Protein AF-A0A949MDA1-F1 (afdb_monomer)

Structure (mmCIF, N/CA/C/O backbone):
data_AF-A0A949MDA1-F1
#
_entry.id   AF-A0A949MDA1-F1
#
loop_
_atom_site.group_PDB
_atom_site.id
_atom_site.type_symbol
_atom_site.label_atom_id
_atom_site.label_alt_id
_atom_site.label_comp_id
_atom_site.label_asym_id
_atom_site.label_entity_id
_atom_site.label_seq_id
_atom_site.pdbx_PDB_ins_code
_atom_site.Cartn_x
_atom_site.Cartn_y
_atom_site.Cartn_z
_atom_site.occupancy
_atom_site.B_iso_or_equiv
_atom_site.auth_seq_id
_atom_site.auth_comp_id
_atom_site.auth_asym_id
_atom_site.auth_atom_id
_atom_site.pdbx_PDB_model_num
ATOM 1 N N . LEU A 1 1 ? -0.114 11.186 -19.238 1.00 69.12 1 LEU A N 1
ATOM 2 C CA . LEU A 1 1 ? 0.991 12.153 -19.471 1.00 69.12 1 LEU A CA 1
ATOM 3 C C . LEU A 1 1 ? 2.324 11.650 -18.913 1.00 69.12 1 LEU A C 1
ATOM 5 O O . LEU A 1 1 ? 3.261 11.523 -19.685 1.00 69.12 1 LEU A O 1
ATOM 9 N N . TYR A 1 2 ? 2.410 11.289 -17.626 1.00 78.00 2 TYR A N 1
ATOM 10 C CA . TYR A 1 2 ? 3.662 10.804 -17.011 1.00 78.00 2 TYR A CA 1
ATOM 11 C C . TYR A 1 2 ? 4.205 9.501 -17.638 1.00 78.00 2 TYR A C 1
ATOM 13 O O . TYR A 1 2 ? 5.389 9.403 -17.942 1.00 78.00 2 TYR A O 1
ATOM 21 N N . SER A 1 3 ? 3.317 8.542 -17.926 1.00 70.75 3 SER A N 1
ATOM 22 C CA . SER A 1 3 ? 3.602 7.305 -18.678 1.00 70.75 3 SER A CA 1
ATOM 23 C C . SER A 1 3 ? 4.297 7.565 -20.015 1.00 70.75 3 SER A C 1
ATOM 25 O O . SER A 1 3 ? 5.351 7.002 -20.310 1.00 70.75 3 SER A O 1
ATOM 27 N N . ILE A 1 4 ? 3.702 8.459 -20.806 1.00 80.00 4 ILE A N 1
ATOM 28 C CA . ILE A 1 4 ? 4.181 8.845 -22.134 1.00 80.00 4 ILE A CA 1
ATOM 29 C C . ILE A 1 4 ? 5.542 9.530 -22.020 1.00 80.00 4 ILE A C 1
ATOM 31 O O . ILE A 1 4 ? 6.425 9.227 -22.811 1.00 80.00 4 ILE A O 1
ATOM 35 N N . ALA A 1 5 ? 5.746 10.392 -21.020 1.00 83.50 5 ALA A N 1
ATOM 36 C CA . ALA A 1 5 ? 7.008 11.103 -20.836 1.00 83.50 5 ALA A CA 1
ATOM 37 C C . ALA A 1 5 ? 8.193 10.147 -20.615 1.00 83.50 5 ALA A C 1
ATOM 39 O O . ALA A 1 5 ? 9.192 10.259 -21.319 1.00 83.50 5 ALA A O 1
ATOM 40 N N . ILE A 1 6 ? 8.081 9.168 -19.708 1.00 84.12 6 ILE A N 1
ATOM 41 C CA . ILE A 1 6 ? 9.179 8.221 -19.430 1.00 84.12 6 ILE A CA 1
ATOM 42 C C . ILE A 1 6 ? 9.480 7.350 -20.654 1.00 84.12 6 ILE A C 1
ATOM 44 O O . ILE A 1 6 ? 10.640 7.199 -21.040 1.00 84.12 6 ILE A O 1
ATOM 48 N N . ALA A 1 7 ? 8.445 6.802 -21.297 1.00 82.25 7 ALA A N 1
ATOM 49 C CA . ALA A 1 7 ? 8.620 5.973 -22.488 1.00 82.25 7 ALA A CA 1
ATOM 50 C C . ALA A 1 7 ? 9.183 6.775 -23.678 1.00 82.25 7 ALA A C 1
ATOM 52 O O . ALA A 1 7 ? 10.048 6.280 -24.407 1.00 82.25 7 ALA A O 1
ATOM 53 N N . ALA A 1 8 ? 8.745 8.026 -23.853 1.00 85.88 8 ALA A N 1
ATOM 54 C CA . ALA A 1 8 ? 9.257 8.931 -24.878 1.00 85.88 8 ALA A CA 1
ATOM 55 C C . ALA A 1 8 ? 10.721 9.298 -24.619 1.00 85.88 8 ALA A C 1
ATOM 57 O O . ALA A 1 8 ? 11.523 9.240 -25.548 1.00 85.88 8 ALA A O 1
ATOM 58 N N . VAL A 1 9 ? 11.097 9.594 -23.369 1.00 88.31 9 VAL A N 1
ATOM 59 C CA . VAL A 1 9 ? 12.493 9.835 -22.976 1.00 88.31 9 VAL A CA 1
ATOM 60 C C . VAL A 1 9 ? 13.339 8.593 -23.253 1.00 88.31 9 VAL A C 1
ATOM 62 O O . VAL A 1 9 ? 14.351 8.696 -23.939 1.00 88.31 9 VAL A O 1
ATOM 65 N N . ALA A 1 10 ? 12.910 7.402 -22.828 1.00 85.12 10 ALA A N 1
ATOM 66 C CA . ALA A 1 10 ? 13.643 6.162 -23.096 1.00 85.12 10 ALA A CA 1
ATOM 67 C C . ALA A 1 10 ? 13.846 5.921 -24.604 1.00 85.12 10 ALA A C 1
ATOM 69 O O . ALA A 1 10 ? 14.950 5.593 -25.046 1.00 85.12 10 ALA A O 1
ATOM 70 N N . THR A 1 11 ? 12.802 6.146 -25.406 1.00 86.00 11 THR A N 1
ATOM 71 C CA . THR A 1 11 ? 12.846 5.995 -26.868 1.00 86.00 11 THR A CA 1
ATOM 72 C C . THR A 1 11 ? 13.767 7.029 -27.516 1.00 86.00 11 THR A C 1
ATOM 74 O O . THR A 1 11 ? 14.620 6.669 -28.329 1.00 86.00 11 THR A O 1
ATOM 77 N N . LEU A 1 12 ? 13.647 8.304 -27.133 1.00 91.75 12 LEU A N 1
ATOM 78 C CA . LEU A 1 12 ? 14.494 9.391 -27.619 1.00 91.75 12 LEU A CA 1
ATOM 79 C C . LEU A 1 12 ? 15.966 9.098 -27.329 1.00 91.75 12 LEU A C 1
ATOM 81 O O . LEU A 1 12 ? 16.798 9.172 -28.230 1.00 91.75 12 LEU A O 1
ATOM 85 N N . TYR A 1 13 ? 16.287 8.699 -26.100 1.00 89.56 13 TYR A N 1
ATOM 86 C CA . TYR A 1 13 ? 17.654 8.368 -25.717 1.00 89.56 13 TYR A CA 1
ATOM 87 C C . TYR A 1 13 ? 18.172 7.140 -26.461 1.00 89.56 13 TYR A C 1
ATOM 89 O O . TYR A 1 13 ? 19.293 7.176 -26.964 1.00 89.56 13 TYR A O 1
ATOM 97 N N . ALA A 1 14 ? 17.361 6.096 -26.642 1.00 85.56 14 ALA A N 1
ATOM 98 C CA . ALA A 1 14 ? 17.743 4.969 -27.488 1.00 85.56 14 ALA A CA 1
ATOM 99 C C . ALA A 1 14 ? 18.101 5.432 -28.913 1.00 85.56 14 ALA A C 1
ATOM 101 O O . ALA A 1 14 ? 19.144 5.046 -29.439 1.00 85.56 14 ALA A O 1
ATOM 102 N N . ILE A 1 15 ? 17.306 6.324 -29.517 1.00 88.56 15 ILE A N 1
ATOM 103 C CA . ILE A 1 15 ? 17.590 6.897 -30.842 1.00 88.56 15 ILE A CA 1
ATOM 104 C C . ILE A 1 15 ? 18.885 7.722 -30.835 1.00 88.56 15 ILE A C 1
ATOM 106 O O . ILE A 1 15 ? 19.703 7.566 -31.743 1.00 88.56 15 ILE A O 1
ATOM 110 N N . LEU A 1 16 ? 19.104 8.571 -29.828 1.00 90.00 16 LEU A N 1
ATOM 111 C CA . LEU A 1 16 ? 20.317 9.388 -29.707 1.00 90.00 16 LEU A CA 1
ATOM 112 C C . LEU A 1 16 ? 21.572 8.517 -29.575 1.00 90.00 16 LEU A C 1
ATOM 114 O O . LEU A 1 16 ? 22.552 8.751 -30.283 1.00 90.00 16 LEU A O 1
ATOM 118 N N . PHE A 1 17 ? 21.527 7.457 -28.763 1.00 88.06 17 PHE A N 1
ATOM 119 C CA . PHE A 1 17 ? 22.619 6.488 -28.651 1.00 88.06 17 PHE A CA 1
ATOM 120 C C . PHE A 1 17 ? 22.836 5.701 -29.952 1.00 88.06 17 PHE A C 1
ATOM 122 O O . PHE A 1 17 ? 23.983 5.483 -30.343 1.00 88.06 17 PHE A O 1
ATOM 129 N N . ILE A 1 18 ? 21.770 5.341 -30.682 1.00 85.38 18 ILE A N 1
ATOM 130 C CA . ILE A 1 18 ? 21.881 4.718 -32.013 1.00 85.38 18 ILE A CA 1
ATOM 131 C C . ILE A 1 18 ? 22.560 5.670 -33.009 1.00 85.38 18 ILE A C 1
ATOM 133 O O . ILE A 1 18 ? 23.429 5.241 -33.771 1.00 85.38 18 ILE A O 1
ATOM 137 N N . ARG A 1 19 ? 22.177 6.953 -33.021 1.00 86.81 19 ARG A N 1
ATOM 138 C CA . ARG A 1 19 ? 22.769 7.971 -33.905 1.00 86.81 19 ARG A CA 1
ATOM 139 C C . ARG A 1 19 ? 24.233 8.222 -33.559 1.00 86.81 19 ARG A C 1
ATOM 141 O O . ARG A 1 19 ? 25.063 8.271 -34.462 1.00 86.81 19 ARG A O 1
ATOM 148 N N . ARG A 1 20 ? 24.559 8.295 -32.266 1.00 86.38 20 ARG A N 1
ATOM 149 C CA . ARG A 1 20 ? 25.932 8.416 -31.760 1.00 86.38 20 ARG A CA 1
ATOM 150 C C . ARG A 1 20 ? 26.802 7.234 -32.191 1.00 86.38 20 ARG A C 1
ATOM 152 O O . ARG A 1 20 ? 27.909 7.443 -32.677 1.00 86.38 20 ARG A O 1
ATOM 159 N N . ALA A 1 21 ? 26.282 6.009 -32.092 1.00 83.69 21 ALA A N 1
ATOM 160 C CA . ALA A 1 21 ? 26.975 4.798 -32.537 1.00 83.69 21 ALA A CA 1
ATOM 161 C C . ALA A 1 21 ? 27.260 4.806 -34.049 1.00 83.69 21 ALA A C 1
ATOM 163 O O . ALA A 1 21 ? 28.331 4.393 -34.487 1.00 83.69 21 ALA A O 1
ATOM 164 N N . ALA A 1 22 ? 26.302 5.290 -34.846 1.00 84.69 22 ALA A N 1
ATOM 165 C CA . ALA A 1 22 ? 26.407 5.349 -36.303 1.00 84.69 22 ALA A CA 1
ATOM 166 C C . ALA A 1 22 ? 27.245 6.536 -36.821 1.00 84.69 22 ALA A C 1
ATOM 168 O O . ALA A 1 22 ? 27.593 6.572 -38.001 1.00 84.69 22 ALA A O 1
ATOM 169 N N . ALA A 1 23 ? 27.573 7.510 -35.969 1.00 86.12 23 ALA A N 1
ATOM 170 C CA . ALA A 1 23 ? 28.313 8.695 -36.372 1.00 86.12 23 ALA A CA 1
ATOM 171 C C . ALA A 1 23 ? 29.752 8.351 -36.786 1.00 86.12 23 ALA A C 1
ATOM 173 O O . ALA A 1 23 ? 30.457 7.623 -36.081 1.00 86.12 23 ALA A O 1
ATOM 174 N N . LYS A 1 24 ? 30.200 8.921 -37.913 1.00 83.31 24 LYS A N 1
ATOM 175 C CA . LYS A 1 24 ? 31.594 8.836 -38.388 1.00 83.31 24 LYS A CA 1
ATOM 176 C C . LYS A 1 24 ? 32.523 9.845 -37.698 1.00 83.31 24 LYS A C 1
ATOM 178 O O . LYS A 1 24 ? 33.728 9.639 -37.674 1.00 83.31 24 LYS A O 1
ATOM 183 N N . SER A 1 25 ? 31.970 10.918 -37.128 1.00 86.88 25 SER A N 1
ATOM 184 C CA . SER A 1 25 ? 32.745 11.965 -36.451 1.00 86.88 25 SER A CA 1
ATOM 185 C C . SER A 1 25 ? 33.313 11.477 -35.114 1.00 86.88 25 SER A C 1
ATOM 187 O O . SER A 1 25 ? 32.565 11.013 -34.251 1.00 86.88 25 SER A O 1
ATOM 189 N N . ALA A 1 26 ? 34.626 11.640 -34.920 1.00 83.50 26 ALA A N 1
ATOM 190 C CA . ALA A 1 26 ? 35.311 11.331 -33.663 1.00 83.50 26 ALA A CA 1
ATOM 191 C C . ALA A 1 26 ? 34.782 12.176 -32.490 1.00 83.50 26 ALA A C 1
ATOM 193 O O . ALA A 1 26 ? 34.669 11.680 -31.370 1.00 83.50 26 ALA A O 1
ATOM 194 N N . TRP A 1 27 ? 34.361 13.418 -32.760 1.00 84.06 27 TRP A N 1
ATOM 195 C CA . TRP A 1 27 ? 33.781 14.304 -31.749 1.00 84.06 27 TRP A CA 1
ATOM 196 C C . TRP A 1 27 ? 32.475 13.746 -31.171 1.00 84.06 27 TRP A C 1
ATOM 198 O O . TRP A 1 27 ? 32.302 13.729 -29.953 1.00 84.06 27 TRP A O 1
ATOM 208 N N . LEU A 1 28 ? 31.602 13.181 -32.015 1.00 83.88 28 LEU A N 1
ATOM 209 C CA . LEU A 1 28 ? 30.352 12.541 -31.578 1.00 83.88 28 LEU A CA 1
ATOM 210 C C . LEU A 1 28 ? 30.588 11.287 -30.720 1.00 83.88 28 LEU A C 1
ATOM 212 O O . LEU A 1 28 ? 29.707 10.882 -29.969 1.00 83.88 28 LEU A O 1
ATOM 216 N N . ARG A 1 29 ? 31.773 10.673 -30.787 1.00 81.88 29 ARG A N 1
ATOM 217 C CA . ARG A 1 29 ? 32.149 9.518 -29.953 1.00 81.88 29 ARG A CA 1
ATOM 218 C C . ARG A 1 29 ? 32.926 9.909 -28.695 1.00 81.88 29 ARG A C 1
ATOM 220 O O . ARG A 1 29 ? 33.215 9.045 -27.874 1.00 81.88 29 ARG A O 1
ATOM 227 N N . SER A 1 30 ? 33.226 11.194 -28.513 1.00 87.88 30 SER A N 1
ATOM 228 C CA . SER A 1 30 ? 33.971 11.694 -27.355 1.00 87.88 30 SER A CA 1
ATOM 229 C C . SER A 1 30 ? 33.224 11.459 -26.029 1.00 87.88 30 SER A C 1
ATOM 231 O O . SER A 1 30 ? 31.987 11.404 -26.021 1.00 87.88 30 SER A O 1
ATOM 233 N N . PRO A 1 31 ? 33.932 11.373 -24.889 1.00 88.62 31 PRO A N 1
ATOM 234 C CA . PRO A 1 31 ? 33.307 11.313 -23.564 1.00 88.62 31 PRO A CA 1
ATOM 235 C C . PRO A 1 31 ? 32.490 12.572 -23.231 1.00 88.62 31 PRO A C 1
ATOM 237 O O . PRO A 1 31 ? 31.496 12.478 -22.517 1.00 88.62 31 PRO A O 1
ATOM 240 N N . VAL A 1 32 ? 32.837 13.730 -23.804 1.00 90.88 32 VAL A N 1
ATOM 241 C CA . VAL A 1 32 ? 32.095 14.989 -23.616 1.00 90.88 32 VAL A CA 1
ATOM 242 C C . VAL A 1 32 ? 30.662 14.862 -24.132 1.00 90.88 32 VAL A C 1
ATOM 244 O O . VAL A 1 32 ? 29.718 15.225 -23.439 1.00 90.88 32 VAL A O 1
ATOM 247 N N . THR A 1 33 ? 30.476 14.274 -25.316 1.00 89.31 33 THR A N 1
ATOM 248 C CA . THR A 1 33 ? 29.126 14.041 -25.861 1.00 89.31 33 THR A CA 1
ATOM 249 C C . THR A 1 33 ? 28.331 13.009 -25.062 1.00 89.31 33 THR A C 1
ATOM 251 O O . THR A 1 33 ? 27.119 13.149 -24.935 1.00 89.31 33 THR A O 1
ATOM 254 N N . LEU A 1 34 ? 28.990 12.000 -24.474 1.00 90.44 34 LEU A N 1
ATOM 255 C CA . LEU A 1 34 ? 28.333 11.068 -23.551 1.00 90.44 34 LEU A CA 1
ATOM 256 C C . LEU A 1 34 ? 27.835 11.793 -22.303 1.00 90.44 34 LEU A C 1
ATOM 258 O O . LEU A 1 34 ? 26.688 11.609 -21.907 1.00 90.44 34 LEU A O 1
ATOM 262 N N . LEU A 1 35 ? 28.687 12.626 -21.706 1.00 93.00 35 LEU A N 1
ATOM 263 C CA . LEU A 1 35 ? 28.336 13.408 -20.528 1.00 93.00 35 LEU A CA 1
ATOM 264 C C . LEU A 1 35 ? 27.183 14.371 -20.832 1.00 93.00 35 LEU A C 1
ATOM 266 O O . LEU A 1 35 ? 26.232 14.433 -20.061 1.00 93.00 35 LEU A O 1
ATOM 270 N N . ALA A 1 36 ? 27.220 15.044 -21.985 1.00 93.00 36 ALA A N 1
ATOM 271 C CA . ALA A 1 36 ? 26.151 15.932 -22.439 1.00 93.00 36 ALA A CA 1
ATOM 272 C C . ALA A 1 36 ? 24.808 15.207 -22.649 1.00 93.00 36 ALA A C 1
ATOM 274 O O . ALA A 1 36 ? 23.758 15.818 -22.476 1.00 93.00 36 ALA A O 1
ATOM 275 N N . LEU A 1 37 ? 24.826 13.911 -22.988 1.00 92.50 37 LEU A N 1
ATOM 276 C CA . LEU A 1 37 ? 23.619 13.083 -23.031 1.00 92.50 37 LEU A CA 1
ATOM 277 C C . LEU A 1 37 ? 23.180 12.663 -21.621 1.00 92.50 37 LEU A C 1
ATOM 279 O O . LEU A 1 37 ? 22.017 12.809 -21.272 1.00 92.50 37 LEU A O 1
ATOM 283 N N . ILE A 1 38 ? 24.086 12.148 -20.791 1.00 93.94 38 ILE A N 1
ATOM 284 C CA . ILE A 1 38 ? 23.724 11.579 -19.484 1.00 93.94 38 ILE A CA 1
ATOM 285 C C . ILE A 1 38 ? 23.297 12.659 -18.477 1.00 93.94 38 ILE A C 1
ATOM 287 O O . ILE A 1 38 ? 22.340 12.447 -17.737 1.00 93.94 38 ILE A O 1
ATOM 291 N N . ALA A 1 39 ? 23.965 13.813 -18.443 1.00 94.25 39 ALA A N 1
ATOM 292 C CA . ALA A 1 39 ? 23.714 14.865 -17.457 1.00 94.25 39 ALA A CA 1
ATOM 293 C C . ALA A 1 39 ? 22.243 15.335 -17.386 1.00 94.25 39 ALA A C 1
ATOM 295 O O . ALA A 1 39 ? 21.680 15.303 -16.289 1.00 94.25 39 ALA A O 1
ATOM 296 N N . PRO A 1 40 ? 21.569 15.711 -18.493 1.00 93.75 40 PRO A N 1
ATOM 297 C CA . PRO A 1 40 ? 20.159 16.103 -18.439 1.00 93.75 40 PRO A CA 1
ATOM 298 C C . PRO A 1 40 ? 19.237 14.949 -18.030 1.00 93.75 40 PRO A C 1
ATOM 300 O O . PRO A 1 40 ? 18.248 15.177 -17.334 1.00 93.75 40 PRO A O 1
ATOM 303 N N . LEU A 1 41 ? 19.565 13.709 -18.410 1.00 92.88 41 LEU A N 1
ATOM 304 C CA . LEU A 1 41 ? 18.805 12.528 -18.000 1.00 92.88 41 LEU A CA 1
ATOM 305 C C . LEU A 1 41 ? 18.883 12.308 -16.486 1.00 92.88 41 LEU A C 1
ATOM 307 O O . LEU A 1 41 ? 17.868 12.014 -15.857 1.00 92.88 41 LEU A O 1
ATOM 311 N N . LEU A 1 42 ? 20.069 12.483 -15.897 1.00 94.19 42 LEU A N 1
ATOM 312 C CA . LEU A 1 42 ? 20.259 12.388 -14.452 1.00 94.19 42 LEU A CA 1
ATOM 313 C C . LEU A 1 42 ? 19.593 13.545 -13.717 1.00 94.19 42 LEU A C 1
ATOM 315 O O . LEU A 1 42 ? 18.906 13.299 -12.733 1.00 94.19 42 LEU A O 1
ATOM 319 N N . ALA A 1 43 ? 19.726 14.778 -14.208 1.00 93.25 43 ALA A N 1
ATOM 320 C CA . ALA A 1 43 ? 19.039 15.930 -13.627 1.00 93.25 43 ALA A CA 1
ATOM 321 C C . ALA A 1 43 ? 17.517 15.710 -13.596 1.00 93.25 43 ALA A C 1
ATOM 323 O O . ALA A 1 43 ? 16.876 15.912 -12.566 1.00 93.25 43 ALA A O 1
ATOM 324 N N . TRP A 1 44 ? 16.945 15.206 -14.695 1.00 93.06 44 TRP A N 1
ATOM 325 C CA . TRP A 1 44 ? 15.539 14.815 -14.735 1.00 93.06 44 TRP A CA 1
ATOM 326 C C . TRP A 1 44 ? 15.228 13.681 -13.748 1.00 93.06 44 TRP A C 1
ATOM 328 O O . TRP A 1 44 ? 14.262 13.786 -12.996 1.00 93.06 44 TRP A O 1
ATOM 338 N N . ALA A 1 45 ? 16.056 12.632 -13.699 1.00 92.38 45 ALA A N 1
ATOM 339 C CA . ALA A 1 45 ? 15.874 11.511 -12.780 1.00 92.38 45 ALA A CA 1
ATOM 340 C C . ALA A 1 45 ? 15.889 11.957 -11.308 1.00 92.38 45 ALA A C 1
ATOM 342 O O . ALA A 1 45 ? 15.071 11.486 -10.529 1.00 92.38 45 ALA A O 1
ATOM 343 N N . PHE A 1 46 ? 16.745 12.897 -10.908 1.00 90.44 46 PHE A N 1
ATOM 344 C CA . PHE A 1 46 ? 16.758 13.409 -9.533 1.00 90.44 46 PHE A CA 1
ATOM 345 C C . PHE A 1 46 ? 15.496 14.204 -9.169 1.00 90.44 46 PHE A C 1
ATOM 347 O O . PHE A 1 46 ? 15.041 14.149 -8.025 1.00 90.44 46 PHE A O 1
ATOM 354 N N . CYS A 1 47 ? 14.906 14.905 -10.138 1.00 89.88 47 CYS A N 1
ATOM 355 C CA . CYS A 1 47 ? 13.712 15.728 -9.935 1.00 89.88 47 CYS A CA 1
ATOM 356 C C . CYS A 1 47 ? 12.390 14.969 -10.156 1.00 89.88 47 CYS A C 1
ATOM 358 O O . CYS A 1 47 ? 11.323 15.478 -9.811 1.0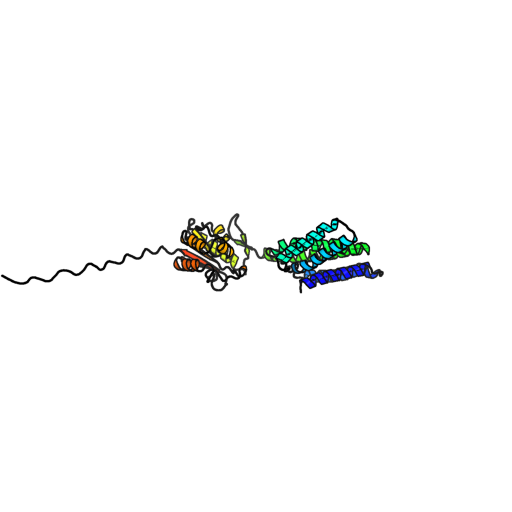0 89.88 47 CYS A O 1
ATOM 360 N N . ALA A 1 48 ? 12.431 13.773 -10.742 1.00 90.94 48 ALA A N 1
ATOM 361 C CA . ALA A 1 48 ? 11.247 12.994 -11.077 1.00 90.94 48 ALA A CA 1
ATOM 362 C C . ALA A 1 48 ? 10.536 12.421 -9.834 1.00 90.94 48 ALA A C 1
ATOM 364 O O . ALA A 1 48 ? 11.158 11.931 -8.888 1.00 90.94 48 ALA A O 1
ATOM 365 N N . ASP A 1 49 ? 9.200 12.423 -9.864 1.00 90.81 49 ASP A N 1
ATOM 366 C CA . ASP A 1 49 ? 8.361 11.698 -8.908 1.00 90.81 49 ASP A CA 1
ATOM 367 C C . ASP A 1 49 ? 8.340 10.189 -9.218 1.00 90.81 49 ASP A C 1
ATOM 369 O O . ASP A 1 49 ? 7.440 9.656 -9.876 1.00 90.81 49 ASP A O 1
ATOM 373 N N . TRP A 1 50 ? 9.347 9.480 -8.708 1.00 91.00 50 TRP A N 1
ATOM 374 C CA . TRP A 1 50 ? 9.484 8.034 -8.888 1.00 91.00 50 TRP A CA 1
ATOM 375 C C . TRP A 1 50 ? 8.370 7.207 -8.247 1.00 91.00 50 TRP A C 1
ATOM 377 O O . TRP A 1 50 ? 8.245 6.032 -8.583 1.00 91.00 50 TRP A O 1
ATOM 387 N N . THR A 1 51 ? 7.507 7.784 -7.405 1.00 88.69 51 THR A N 1
ATOM 388 C CA . THR A 1 51 ? 6.321 7.062 -6.907 1.00 88.69 51 THR A CA 1
ATOM 389 C C . THR A 1 51 ? 5.332 6.747 -8.037 1.00 88.69 51 THR A C 1
ATOM 391 O O . THR A 1 51 ? 4.544 5.809 -7.949 1.00 88.69 51 THR A O 1
ATOM 394 N N . ARG A 1 52 ? 5.420 7.479 -9.155 1.00 90.38 52 ARG A N 1
ATOM 395 C CA . ARG A 1 52 ? 4.585 7.320 -10.353 1.00 90.38 52 ARG A CA 1
ATOM 396 C C . ARG A 1 52 ? 5.267 6.540 -11.477 1.00 90.38 52 ARG A C 1
ATOM 398 O O . ARG A 1 52 ? 4.733 6.468 -12.585 1.00 90.38 52 ARG A O 1
ATOM 405 N N . CYS A 1 53 ? 6.434 5.945 -11.222 1.00 89.19 53 CYS A N 1
ATOM 406 C CA . CYS A 1 53 ? 7.211 5.237 -12.244 1.00 89.19 53 CYS A CA 1
ATOM 407 C C . CYS A 1 53 ? 6.460 4.037 -12.845 1.00 89.19 53 CYS A C 1
ATOM 409 O O . CYS A 1 53 ? 6.657 3.718 -14.019 1.00 89.19 53 CYS A O 1
ATOM 411 N N . GLY A 1 54 ? 5.534 3.443 -12.079 1.00 90.62 54 GLY A N 1
ATOM 412 C CA . GLY A 1 54 ? 4.669 2.355 -12.527 1.00 90.62 54 GLY A CA 1
ATOM 413 C C . GLY A 1 54 ? 3.960 2.670 -13.843 1.00 90.62 54 GLY A C 1
ATOM 414 O O . GLY A 1 54 ? 3.875 1.805 -14.707 1.00 90.62 54 GLY A O 1
ATOM 415 N N . PHE A 1 55 ? 3.549 3.921 -14.072 1.00 91.06 55 PHE A N 1
ATOM 416 C CA . PHE A 1 55 ? 2.814 4.312 -15.278 1.00 91.06 55 PHE A CA 1
ATOM 417 C C . PHE A 1 55 ? 3.566 4.073 -16.591 1.00 91.06 55 PHE A C 1
ATOM 419 O O . PHE A 1 55 ? 2.931 3.963 -17.637 1.00 91.06 55 PHE A O 1
ATOM 426 N N . ALA A 1 56 ? 4.897 3.994 -16.575 1.00 93.12 56 ALA A N 1
ATOM 427 C CA . ALA A 1 56 ? 5.673 3.690 -17.775 1.00 93.12 56 ALA A CA 1
ATOM 428 C C . ALA A 1 56 ? 5.627 2.201 -18.158 1.00 93.12 56 ALA A C 1
ATOM 430 O O . ALA A 1 56 ? 5.872 1.859 -19.314 1.00 93.12 56 ALA A O 1
ATOM 431 N N . LEU A 1 57 ? 5.309 1.321 -17.203 1.00 94.81 57 LEU A N 1
ATOM 432 C CA . LEU A 1 57 ? 5.419 -0.127 -17.356 1.00 94.81 57 LEU A CA 1
ATOM 433 C C . LEU A 1 57 ? 4.586 -0.711 -18.501 1.00 94.81 57 LEU A C 1
ATOM 435 O O . LEU A 1 57 ? 5.156 -1.518 -19.226 1.00 94.81 57 LEU A O 1
ATOM 439 N N . PRO A 1 58 ? 3.326 -0.298 -18.762 1.00 95.94 58 PRO A N 1
ATOM 440 C CA . PRO A 1 58 ? 2.581 -0.827 -19.901 1.00 95.94 58 PRO A CA 1
ATOM 441 C C . PRO A 1 58 ? 3.309 -0.569 -21.226 1.00 95.94 58 PRO A C 1
ATOM 443 O O . PRO A 1 58 ? 3.416 -1.458 -22.060 1.00 95.94 58 PRO A O 1
ATOM 446 N N . LEU A 1 59 ? 3.870 0.631 -21.410 1.00 95.62 59 LEU A N 1
ATOM 447 C CA . LEU A 1 59 ? 4.571 0.996 -22.645 1.00 95.62 59 LEU A CA 1
ATOM 448 C C . LEU A 1 59 ? 5.922 0.287 -22.772 1.00 95.62 59 LEU A C 1
ATOM 450 O O . LEU A 1 59 ? 6.275 -0.173 -23.858 1.00 95.62 59 LEU A O 1
ATOM 454 N N . LEU A 1 60 ? 6.673 0.185 -21.672 1.00 95.56 60 LEU A N 1
ATOM 455 C CA . LEU A 1 60 ? 7.943 -0.540 -21.655 1.00 95.56 60 LEU A CA 1
ATOM 456 C C . LEU A 1 60 ? 7.731 -2.036 -21.910 1.00 95.56 60 LEU A C 1
ATOM 458 O O . LEU A 1 60 ? 8.475 -2.628 -22.686 1.00 95.56 60 LEU A O 1
ATOM 462 N N . ASP A 1 61 ? 6.699 -2.634 -21.323 1.00 97.19 61 ASP A N 1
ATOM 463 C CA . ASP A 1 61 ? 6.401 -4.054 -21.484 1.00 97.19 61 ASP A CA 1
ATOM 464 C C . ASP A 1 61 ? 5.824 -4.372 -22.874 1.00 97.19 61 ASP A C 1
ATOM 466 O O . ASP A 1 61 ? 6.231 -5.346 -23.503 1.00 97.19 61 ASP A O 1
ATOM 470 N N . ILE A 1 62 ? 4.993 -3.488 -23.449 1.00 97.06 62 ILE A N 1
ATOM 471 C CA . ILE A 1 62 ? 4.622 -3.560 -24.876 1.00 97.06 62 ILE A CA 1
ATOM 472 C C . ILE A 1 62 ? 5.879 -3.513 -25.752 1.00 97.06 62 ILE A C 1
ATOM 474 O O . ILE A 1 62 ? 6.016 -4.307 -26.683 1.00 97.06 62 ILE A O 1
ATOM 478 N N . GLY A 1 63 ? 6.824 -2.617 -25.452 1.00 95.62 63 GLY A N 1
ATOM 479 C CA . GLY A 1 63 ? 8.100 -2.544 -26.160 1.00 95.62 63 GLY A CA 1
ATOM 480 C C . GLY A 1 63 ? 8.897 -3.849 -26.060 1.00 95.62 63 GLY A C 1
ATOM 481 O O . GLY A 1 63 ? 9.365 -4.364 -27.077 1.00 95.62 63 GLY A O 1
ATOM 482 N N . ALA A 1 64 ? 9.015 -4.416 -24.858 1.00 96.94 64 ALA A N 1
ATOM 483 C CA . ALA A 1 64 ? 9.675 -5.697 -24.612 1.00 96.94 64 ALA A CA 1
ATOM 484 C C . ALA A 1 64 ? 9.010 -6.839 -25.398 1.00 96.94 64 ALA A C 1
ATOM 486 O O . ALA A 1 64 ? 9.698 -7.591 -26.098 1.00 96.94 64 ALA A O 1
ATOM 487 N N . CYS A 1 65 ? 7.679 -6.905 -25.355 1.00 97.31 65 CYS A N 1
ATOM 488 C CA . CYS A 1 65 ? 6.848 -7.869 -26.065 1.00 97.31 65 CYS A CA 1
ATOM 489 C C . CYS A 1 65 ? 7.074 -7.798 -27.583 1.00 97.31 65 CYS A C 1
ATOM 491 O O . CYS A 1 65 ? 7.482 -8.782 -28.206 1.00 97.31 65 CYS A O 1
ATOM 493 N N . VAL A 1 66 ? 6.900 -6.611 -28.177 1.00 96.38 66 VAL A N 1
ATOM 494 C CA . VAL A 1 66 ? 7.026 -6.394 -29.626 1.00 96.38 66 VAL A CA 1
ATOM 495 C C . VAL A 1 66 ? 8.442 -6.693 -30.108 1.00 96.38 66 VAL A C 1
ATOM 497 O O . VAL A 1 66 ? 8.623 -7.373 -31.122 1.00 96.38 66 VAL A O 1
ATOM 500 N N . LEU A 1 67 ? 9.468 -6.211 -29.399 1.00 94.69 67 LEU A N 1
ATOM 501 C CA . LEU A 1 67 ? 10.850 -6.445 -29.810 1.00 94.69 67 LEU A CA 1
ATOM 502 C C . LEU A 1 67 ? 11.253 -7.916 -29.674 1.00 94.69 67 LEU A C 1
ATOM 504 O O . LEU A 1 67 ? 11.969 -8.402 -30.553 1.00 94.69 67 LEU A O 1
ATOM 508 N N . SER A 1 68 ? 10.796 -8.617 -28.632 1.00 95.44 68 SER A N 1
ATOM 509 C CA . SER A 1 68 ? 11.057 -10.052 -28.461 1.00 95.44 68 SER A CA 1
ATOM 510 C C . SER A 1 68 ? 10.370 -10.869 -29.552 1.00 95.44 68 SER A C 1
ATOM 512 O O . SER A 1 68 ? 11.026 -11.680 -30.201 1.00 95.44 68 SER A O 1
ATOM 514 N N . ALA A 1 69 ? 9.094 -10.590 -29.839 1.00 94.88 69 ALA A N 1
ATOM 515 C CA . ALA A 1 69 ? 8.341 -11.255 -30.902 1.00 94.88 69 ALA A CA 1
ATOM 516 C C . ALA A 1 69 ? 8.969 -11.031 -32.287 1.00 94.88 69 ALA A C 1
ATOM 518 O O . ALA A 1 69 ? 9.138 -11.970 -33.068 1.00 94.88 69 ALA A O 1
ATOM 519 N N . TRP A 1 70 ? 9.367 -9.791 -32.592 1.00 94.19 70 TRP A N 1
ATOM 520 C CA . TRP A 1 70 ? 10.021 -9.460 -33.858 1.00 94.19 70 TRP A CA 1
ATOM 521 C C . TRP A 1 70 ? 11.375 -10.160 -34.009 1.00 94.19 70 TRP A C 1
ATOM 523 O O . TRP A 1 70 ? 11.668 -10.709 -35.073 1.00 94.19 70 TRP A O 1
ATOM 533 N N . GLN A 1 71 ? 12.203 -10.161 -32.958 1.00 92.19 71 GLN A N 1
ATOM 534 C CA . GLN A 1 71 ? 13.496 -10.846 -32.994 1.00 92.19 71 GLN A CA 1
ATOM 535 C C . GLN A 1 71 ? 13.311 -12.357 -33.127 1.00 92.19 71 GLN A C 1
ATOM 537 O O . GLN A 1 71 ? 13.952 -12.953 -33.986 1.00 92.19 71 GLN A O 1
ATOM 542 N N . TRP A 1 72 ? 12.382 -12.950 -32.376 1.00 92.38 72 TRP A N 1
ATOM 543 C CA . TRP A 1 72 ? 12.054 -14.369 -32.479 1.00 92.38 72 TRP A CA 1
ATOM 544 C C . TRP A 1 72 ? 11.609 -14.751 -33.893 1.00 92.38 72 TRP A C 1
ATOM 546 O O . TRP A 1 72 ? 12.109 -15.723 -34.454 1.00 92.38 72 TRP A O 1
ATOM 556 N N . LYS A 1 73 ? 10.750 -13.947 -34.533 1.00 92.12 73 LYS A N 1
ATOM 557 C CA . LYS A 1 73 ? 10.336 -14.180 -35.925 1.00 92.12 73 LYS A CA 1
ATOM 558 C C . LYS A 1 73 ? 11.518 -14.139 -36.900 1.00 92.12 73 LYS A C 1
ATOM 560 O O . LYS A 1 73 ? 11.527 -14.899 -37.867 1.00 92.12 73 LYS A O 1
ATOM 565 N N . LYS A 1 74 ? 12.502 -13.265 -36.655 1.00 91.19 74 LYS A N 1
ATOM 566 C CA . LYS A 1 74 ? 13.673 -13.081 -37.524 1.00 91.19 74 LYS A CA 1
ATOM 567 C C . LYS A 1 74 ? 14.752 -14.150 -37.328 1.00 91.19 74 LYS A C 1
ATOM 569 O O . LYS A 1 74 ? 15.291 -14.626 -38.318 1.00 91.19 74 LYS A O 1
ATOM 574 N N . SER A 1 75 ? 15.104 -14.486 -36.088 1.00 90.38 75 SER A N 1
ATOM 575 C CA . SER A 1 75 ? 16.208 -15.409 -35.777 1.00 90.38 75 SER A CA 1
ATOM 576 C C . SER A 1 75 ? 15.758 -16.841 -35.499 1.00 90.38 75 SER A C 1
ATOM 578 O O . SER A 1 75 ? 16.593 -17.737 -35.504 1.00 90.38 75 SER A O 1
ATOM 580 N N . ARG A 1 76 ? 14.463 -17.055 -35.217 1.00 89.94 76 ARG A N 1
ATOM 581 C CA . ARG A 1 76 ? 13.912 -18.304 -34.663 1.00 89.94 76 ARG A CA 1
ATOM 582 C C . ARG A 1 76 ? 14.608 -18.753 -33.368 1.00 89.94 76 ARG A C 1
ATOM 584 O O . ARG A 1 76 ? 14.549 -19.924 -33.006 1.00 89.94 76 ARG A O 1
ATOM 591 N N . ASP A 1 77 ? 15.222 -17.817 -32.638 1.00 89.50 77 ASP A N 1
ATOM 592 C CA . ASP A 1 77 ? 15.901 -18.103 -31.372 1.00 89.50 77 ASP A CA 1
ATOM 593 C C . ASP A 1 77 ? 14.883 -18.398 -30.262 1.00 89.50 77 ASP A C 1
ATOM 595 O O . ASP A 1 77 ? 14.170 -17.511 -29.786 1.00 89.50 77 ASP A O 1
ATOM 599 N N . SER A 1 78 ? 14.840 -19.656 -29.827 1.00 90.81 78 SER A N 1
ATOM 600 C CA . SER A 1 78 ? 13.914 -20.128 -28.792 1.00 90.81 78 SER A CA 1
ATOM 601 C C . SER A 1 78 ? 14.150 -19.470 -27.427 1.00 90.81 78 SER A C 1
ATOM 603 O O . SER A 1 78 ? 13.236 -19.429 -26.607 1.00 90.81 78 SER A O 1
ATOM 605 N N . ARG A 1 79 ? 15.327 -18.869 -27.187 1.00 91.38 79 ARG A N 1
ATOM 606 C CA . ARG A 1 79 ? 15.626 -18.127 -25.947 1.00 91.38 79 ARG A CA 1
ATOM 607 C C . ARG A 1 79 ? 14.732 -16.898 -25.758 1.00 91.38 79 ARG A C 1
ATOM 609 O O . ARG A 1 79 ? 14.578 -16.426 -24.636 1.00 91.38 79 ARG A O 1
ATOM 616 N N . LEU A 1 80 ? 14.123 -16.390 -26.832 1.00 92.94 80 LEU A N 1
ATOM 617 C CA . LEU A 1 80 ? 13.207 -15.245 -26.798 1.00 92.94 80 LEU A CA 1
ATOM 618 C C . LEU A 1 80 ? 11.753 -15.622 -26.489 1.00 92.94 80 LEU A C 1
ATOM 620 O O . LEU A 1 80 ? 10.949 -14.729 -26.218 1.00 92.94 80 LEU A O 1
ATOM 624 N N . ALA A 1 81 ? 11.414 -16.916 -26.482 1.00 92.75 81 ALA A N 1
ATOM 625 C CA . ALA A 1 81 ? 10.065 -17.373 -26.165 1.00 92.75 81 ALA A CA 1
ATOM 626 C C . ALA A 1 81 ? 9.676 -17.022 -24.721 1.00 92.75 81 ALA A C 1
ATOM 628 O O . ALA A 1 81 ? 8.592 -16.495 -24.488 1.00 92.75 81 ALA A O 1
ATOM 629 N N . PHE A 1 82 ? 10.580 -17.244 -23.760 1.00 95.31 82 PHE A N 1
ATOM 630 C CA . PHE A 1 82 ? 10.311 -16.933 -22.356 1.00 95.31 82 PHE A CA 1
ATOM 631 C C . PHE A 1 82 ? 10.114 -15.427 -22.104 1.00 95.31 82 PHE A C 1
ATOM 633 O O . PHE A 1 82 ? 9.064 -15.080 -21.571 1.00 95.31 82 PHE A O 1
ATOM 640 N N . PRO A 1 83 ? 11.016 -14.511 -22.523 1.00 95.50 83 PRO A N 1
ATOM 641 C CA . PRO A 1 83 ? 10.781 -13.074 -22.367 1.00 95.50 83 PRO A CA 1
ATOM 642 C C . PRO A 1 83 ? 9.490 -12.584 -23.025 1.00 95.50 83 PRO A C 1
ATOM 644 O O . PRO A 1 83 ? 8.806 -11.736 -22.464 1.00 95.50 83 PRO A O 1
ATOM 647 N N . PHE A 1 84 ? 9.128 -13.135 -24.188 1.00 96.44 84 PHE A N 1
ATOM 648 C CA . PHE A 1 84 ? 7.861 -12.812 -24.840 1.00 96.44 84 PHE A CA 1
ATOM 649 C C . PHE A 1 84 ? 6.655 -13.243 -23.993 1.00 96.44 84 PHE A C 1
ATOM 651 O O . PHE A 1 84 ? 5.789 -12.419 -23.706 1.00 96.44 84 PHE A O 1
ATOM 658 N N . LEU A 1 85 ? 6.617 -14.503 -23.545 1.00 97.19 85 LEU A N 1
ATOM 659 C CA . LEU A 1 85 ? 5.543 -15.008 -22.682 1.00 97.19 85 LEU A CA 1
ATOM 660 C C . LEU A 1 85 ? 5.482 -14.257 -21.346 1.00 97.19 85 LEU A C 1
ATOM 662 O O . LEU A 1 85 ? 4.394 -13.954 -20.863 1.00 97.19 85 LEU A O 1
ATOM 666 N N . TRP A 1 86 ? 6.637 -13.907 -20.778 1.00 98.06 86 TRP A N 1
ATOM 667 C CA . TRP A 1 86 ? 6.734 -13.120 -19.553 1.00 98.06 86 TRP A CA 1
ATOM 668 C C . TRP A 1 86 ? 6.160 -11.712 -19.728 1.00 98.06 86 TRP A C 1
ATOM 670 O O . TRP A 1 86 ? 5.418 -11.250 -18.867 1.00 98.06 86 TRP A O 1
ATOM 680 N N . SER A 1 87 ? 6.431 -11.055 -20.858 1.00 97.81 87 SER A N 1
ATOM 681 C CA . SER A 1 87 ? 5.805 -9.774 -21.195 1.00 97.81 87 SER A CA 1
ATOM 682 C C . SER A 1 87 ? 4.297 -9.888 -21.414 1.00 97.81 87 SER A C 1
ATOM 684 O O . SER A 1 87 ? 3.541 -9.029 -20.977 1.00 97.81 87 SER A O 1
ATOM 686 N N . VAL A 1 88 ? 3.813 -10.961 -22.047 1.00 98.00 88 VAL A N 1
ATOM 687 C CA . VAL A 1 88 ? 2.362 -11.199 -22.168 1.00 98.00 88 VAL A CA 1
ATOM 688 C C . VAL A 1 88 ? 1.727 -11.373 -20.786 1.00 98.00 88 VAL A C 1
ATOM 690 O O . VAL A 1 88 ? 0.684 -10.780 -20.507 1.00 98.00 88 VAL A O 1
ATOM 693 N N . PHE A 1 89 ? 2.375 -12.131 -19.899 1.00 98.12 89 PHE A N 1
ATOM 694 C CA . PHE A 1 89 ? 1.944 -12.284 -18.511 1.00 98.12 89 PHE A CA 1
ATOM 695 C C . PHE A 1 89 ? 1.965 -10.951 -17.747 1.00 98.12 89 PHE A C 1
ATOM 697 O O . PHE A 1 89 ? 1.001 -10.638 -17.050 1.00 98.12 89 PHE A O 1
ATOM 704 N N . GLY A 1 90 ? 3.012 -10.138 -17.916 1.00 97.44 90 GLY A N 1
ATOM 705 C CA . GLY A 1 90 ? 3.109 -8.797 -17.340 1.00 97.44 90 GLY A CA 1
ATOM 706 C C . GLY A 1 90 ? 1.965 -7.894 -17.780 1.00 97.44 90 GLY A C 1
ATOM 707 O O . GLY A 1 90 ? 1.268 -7.337 -16.933 1.00 97.44 90 GLY A O 1
ATOM 708 N N . LEU A 1 91 ? 1.677 -7.833 -19.079 1.00 97.69 91 LEU A N 1
ATOM 709 C CA . LEU A 1 91 ? 0.545 -7.074 -19.609 1.00 97.69 91 LEU A CA 1
ATOM 710 C C . LEU A 1 91 ? -0.803 -7.583 -19.088 1.00 97.69 91 LEU A C 1
ATOM 712 O O . LEU A 1 91 ? -1.657 -6.767 -18.743 1.00 97.69 91 LEU A O 1
ATOM 716 N N . ALA A 1 92 ? -0.992 -8.899 -18.968 1.00 97.62 92 ALA A N 1
ATOM 717 C CA . ALA A 1 92 ? -2.203 -9.472 -18.380 1.00 97.62 92 ALA A CA 1
ATOM 718 C C . ALA A 1 92 ? -2.356 -9.099 -16.892 1.00 97.62 92 ALA A C 1
ATOM 720 O O . ALA A 1 92 ? -3.442 -8.712 -16.452 1.00 97.62 92 ALA A O 1
ATOM 721 N N . ALA A 1 93 ? -1.267 -9.135 -16.118 1.00 96.75 93 ALA A N 1
ATOM 722 C CA . ALA A 1 93 ? -1.260 -8.710 -14.719 1.00 96.75 93 ALA A CA 1
ATOM 723 C C . ALA A 1 93 ? -1.547 -7.204 -14.575 1.00 96.75 93 ALA A C 1
ATOM 725 O O . ALA A 1 93 ? -2.316 -6.797 -13.701 1.00 96.75 93 ALA A O 1
ATOM 726 N N . LEU A 1 94 ? -1.000 -6.373 -15.468 1.00 95.56 94 LEU A N 1
ATOM 727 C CA . LEU A 1 94 ? -1.298 -4.942 -15.530 1.00 95.56 94 LEU A CA 1
ATOM 728 C C . LEU A 1 94 ? -2.747 -4.663 -15.954 1.00 95.56 94 LEU A C 1
ATOM 730 O O . LEU A 1 94 ? -3.358 -3.719 -15.447 1.00 95.56 94 LEU A O 1
ATOM 734 N N . ALA A 1 95 ? -3.320 -5.474 -16.846 1.00 95.75 95 ALA A N 1
ATOM 735 C CA . ALA A 1 95 ? -4.709 -5.345 -17.283 1.00 95.75 95 ALA A CA 1
ATOM 736 C C . ALA A 1 95 ? -5.696 -5.560 -16.126 1.00 95.75 95 ALA A C 1
ATOM 738 O O . ALA A 1 95 ? -6.704 -4.860 -16.058 1.00 95.75 95 ALA A O 1
ATOM 739 N N . LYS A 1 96 ? -5.361 -6.418 -15.149 1.00 93.25 96 LYS A N 1
ATOM 740 C CA . LYS A 1 96 ? -6.134 -6.571 -13.900 1.00 93.25 96 LYS A CA 1
ATOM 741 C C . LYS A 1 96 ? -6.255 -5.261 -13.104 1.00 93.25 96 LYS A C 1
ATOM 743 O O . LYS A 1 96 ? -7.181 -5.105 -12.318 1.00 93.25 96 LYS A O 1
ATOM 748 N N . MET A 1 97 ? -5.348 -4.309 -13.325 1.00 89.75 97 MET A N 1
ATOM 749 C CA . MET A 1 97 ? -5.373 -2.964 -12.738 1.00 89.75 97 MET A CA 1
ATOM 750 C C . MET A 1 97 ? -5.858 -1.887 -13.725 1.00 89.75 97 MET A C 1
ATOM 752 O O . MET A 1 97 ? -5.553 -0.709 -13.544 1.00 89.75 97 MET A O 1
ATOM 756 N N . GLY A 1 98 ? -6.522 -2.269 -14.822 1.00 91.62 98 GLY A N 1
ATOM 757 C CA . GLY A 1 98 ? -6.947 -1.340 -15.874 1.00 91.62 98 GLY A CA 1
ATOM 758 C C . GLY A 1 98 ? -5.783 -0.637 -16.582 1.00 91.62 98 GLY A C 1
ATOM 759 O O . GLY A 1 98 ? -5.942 0.491 -17.040 1.00 91.62 98 GLY A O 1
ATOM 760 N N . LEU A 1 99 ? -4.594 -1.259 -16.619 1.00 88.56 99 LEU A N 1
ATOM 761 C CA . LEU A 1 99 ? -3.346 -0.662 -17.123 1.00 88.56 99 LEU A CA 1
ATOM 762 C C . LEU A 1 99 ? -2.949 0.639 -16.397 1.00 88.56 99 LEU A C 1
ATOM 764 O O . LEU A 1 99 ? -2.224 1.470 -16.948 1.00 88.56 99 LEU A O 1
ATOM 768 N N . TYR A 1 100 ? -3.367 0.784 -15.134 1.00 89.69 100 TYR A N 1
ATOM 769 C CA . TYR A 1 100 ? -3.009 1.893 -14.249 1.00 89.69 100 TYR A CA 1
ATOM 770 C C . TYR A 1 100 ? -2.123 1.415 -13.077 1.00 89.69 100 TYR A C 1
ATOM 772 O O . TYR A 1 100 ? -2.533 1.473 -11.913 1.00 89.69 100 TYR A O 1
ATOM 780 N N . PRO A 1 101 ? -0.907 0.901 -13.353 1.00 88.69 101 PRO A N 1
ATOM 781 C CA . PRO A 1 101 ? -0.005 0.395 -12.321 1.00 88.69 101 PRO A CA 1
ATOM 782 C C . PRO A 1 101 ? 0.402 1.467 -11.314 1.00 88.69 101 PRO A C 1
ATOM 784 O O . PRO A 1 101 ? 0.775 2.586 -11.670 1.00 88.69 101 PRO A O 1
ATOM 787 N N . ARG A 1 102 ? 0.403 1.066 -10.044 1.00 87.31 102 ARG A N 1
ATOM 788 C CA . ARG A 1 102 ? 0.824 1.862 -8.888 1.00 87.31 102 ARG A CA 1
ATOM 789 C C . ARG A 1 102 ? 1.858 1.065 -8.102 1.00 87.31 102 ARG A C 1
ATOM 791 O O . ARG A 1 102 ? 1.805 -0.158 -8.092 1.00 87.31 102 ARG A O 1
ATOM 798 N N . VAL A 1 103 ? 2.775 1.738 -7.416 1.00 84.56 103 VAL A N 1
ATOM 799 C CA . VAL A 1 103 ? 3.791 1.064 -6.578 1.00 84.56 103 VAL A CA 1
ATOM 800 C C . VAL A 1 103 ? 3.319 0.809 -5.140 1.00 84.56 103 VAL A C 1
ATOM 802 O O . VAL A 1 103 ? 4.103 0.386 -4.300 1.00 84.56 103 VAL A O 1
ATOM 805 N N . TRP A 1 104 ? 2.043 1.064 -4.845 1.00 81.62 104 TRP A N 1
ATOM 806 C CA . TRP A 1 104 ? 1.430 0.882 -3.527 1.00 81.62 104 TRP A CA 1
ATOM 807 C C . TRP A 1 104 ? 0.228 -0.080 -3.584 1.00 81.62 104 TRP A C 1
ATOM 809 O O . TRP A 1 104 ? -0.253 -0.427 -4.667 1.00 81.62 104 TRP A O 1
ATOM 819 N N . HIS A 1 105 ? -0.241 -0.530 -2.413 1.00 82.62 105 HIS A N 1
ATOM 820 C CA . HIS A 1 105 ? -1.207 -1.634 -2.251 1.00 82.62 105 HIS A CA 1
ATOM 821 C C . HIS A 1 105 ? -0.779 -2.891 -3.027 1.00 82.62 105 HIS A C 1
ATOM 823 O O . HIS A 1 105 ? 0.390 -3.246 -3.012 1.00 82.62 105 HIS A O 1
ATOM 829 N N . TYR A 1 106 ? -1.695 -3.561 -3.730 1.00 83.56 106 TYR A N 1
ATOM 830 C CA . TYR A 1 106 ? -1.386 -4.730 -4.561 1.00 83.56 106 TYR A CA 1
ATOM 831 C C . TYR A 1 106 ? -0.644 -4.401 -5.864 1.00 83.56 106 TYR A C 1
ATOM 833 O O . TYR A 1 106 ? -0.205 -5.308 -6.574 1.00 83.56 106 TYR A O 1
ATOM 841 N N . GLY A 1 107 ? -0.478 -3.115 -6.187 1.00 87.44 107 GLY A N 1
ATOM 842 C CA . GLY A 1 107 ? 0.096 -2.698 -7.456 1.00 87.44 107 GLY A CA 1
ATOM 843 C C . GLY A 1 107 ? 1.556 -3.111 -7.632 1.00 87.44 107 GLY A C 1
ATOM 844 O O . GLY A 1 107 ? 1.925 -3.528 -8.726 1.00 87.44 107 GLY A O 1
ATOM 845 N N . PHE A 1 108 ? 2.367 -3.106 -6.565 1.00 87.81 108 PHE A N 1
ATOM 846 C CA . PHE A 1 108 ? 3.774 -3.519 -6.660 1.00 87.81 108 PHE A CA 1
ATOM 847 C C . PHE A 1 108 ? 3.928 -4.999 -7.042 1.00 87.81 108 PHE A C 1
ATOM 849 O O . PHE A 1 108 ? 4.865 -5.342 -7.758 1.00 87.81 108 PHE A O 1
ATOM 856 N N . VAL A 1 109 ? 3.000 -5.864 -6.612 1.00 93.12 109 VAL A N 1
ATOM 857 C CA . VAL A 1 109 ? 3.014 -7.299 -6.939 1.00 93.12 109 VAL A CA 1
ATOM 858 C C . VAL A 1 109 ? 2.641 -7.503 -8.403 1.00 93.12 109 VAL A C 1
ATOM 860 O O . VAL A 1 109 ? 3.370 -8.152 -9.148 1.00 93.12 109 VAL A O 1
ATOM 863 N N . LEU A 1 110 ? 1.525 -6.910 -8.835 1.00 94.50 110 LEU A N 1
ATOM 864 C CA . LEU A 1 110 ? 1.010 -7.079 -10.197 1.00 94.50 110 LEU A CA 1
ATOM 865 C C . LEU A 1 110 ? 1.877 -6.377 -11.252 1.00 94.50 110 LEU A C 1
ATOM 867 O O . LEU A 1 110 ? 1.918 -6.807 -12.400 1.00 94.50 110 LEU A O 1
ATOM 871 N N . ALA A 1 111 ? 2.586 -5.313 -10.875 1.00 95.12 111 ALA A N 1
ATOM 872 C CA . ALA A 1 111 ? 3.494 -4.588 -11.758 1.00 95.12 111 ALA A CA 1
ATOM 873 C C . ALA A 1 111 ? 4.880 -5.241 -11.894 1.00 95.12 111 ALA A C 1
ATOM 875 O O . ALA A 1 111 ? 5.605 -4.930 -12.841 1.00 95.12 111 ALA A O 1
ATOM 876 N N . MET A 1 112 ? 5.261 -6.136 -10.975 1.00 95.25 112 MET A N 1
ATOM 877 C CA . MET A 1 112 ? 6.603 -6.725 -10.927 1.00 95.25 112 MET A CA 1
ATOM 878 C C . MET A 1 112 ? 7.002 -7.449 -12.226 1.00 95.25 112 MET A C 1
ATOM 880 O O . MET A 1 112 ? 8.096 -7.171 -12.727 1.00 95.25 112 MET A O 1
ATOM 884 N N . PRO A 1 113 ? 6.152 -8.292 -12.850 1.00 96.88 113 PRO A N 1
ATOM 885 C CA . PRO A 1 113 ? 6.542 -8.981 -14.079 1.00 96.88 113 PRO A CA 1
ATOM 886 C C . PRO A 1 113 ? 6.842 -8.006 -15.229 1.00 96.88 113 PRO A C 1
ATOM 888 O O . PRO A 1 113 ? 7.877 -8.136 -15.885 1.00 96.88 113 PRO A O 1
ATOM 891 N N . ALA A 1 114 ? 6.007 -6.976 -15.403 1.00 97.00 114 ALA A N 1
ATOM 892 C CA . ALA A 1 114 ? 6.213 -5.925 -16.401 1.00 97.00 114 ALA A CA 1
ATOM 893 C C . ALA A 1 114 ? 7.463 -5.075 -16.111 1.00 97.00 114 ALA A C 1
ATOM 895 O O . ALA A 1 114 ? 8.173 -4.665 -17.030 1.00 97.00 114 ALA A O 1
ATOM 896 N N . PHE A 1 115 ? 7.783 -4.836 -14.834 1.00 95.62 115 PHE A N 1
ATOM 897 C CA . PHE A 1 115 ? 9.034 -4.182 -14.445 1.00 95.62 115 PHE A CA 1
ATOM 898 C C . PHE A 1 115 ? 10.257 -5.005 -14.866 1.00 95.62 115 PHE A C 1
ATOM 900 O O . PHE A 1 115 ? 11.162 -4.462 -15.499 1.00 95.62 115 PHE A O 1
ATOM 907 N N . VAL A 1 116 ? 10.267 -6.316 -14.601 1.00 96.75 116 VAL A N 1
ATOM 908 C CA . VAL A 1 116 ? 11.356 -7.214 -15.032 1.00 96.75 116 VAL A CA 1
ATOM 909 C C . VAL A 1 116 ? 11.497 -7.225 -16.554 1.00 96.75 116 VAL A C 1
ATOM 911 O O . VAL A 1 116 ? 12.614 -7.127 -17.065 1.00 96.75 116 VAL A O 1
ATOM 914 N N . ALA A 1 117 ? 10.383 -7.270 -17.289 1.00 97.75 117 ALA A N 1
ATOM 915 C CA . ALA A 1 117 ? 10.394 -7.162 -18.746 1.00 97.75 117 ALA A CA 1
ATOM 916 C C . ALA A 1 117 ? 10.962 -5.817 -19.233 1.00 97.75 117 ALA A C 1
ATOM 918 O O . ALA A 1 117 ? 11.758 -5.780 -20.172 1.00 97.75 117 ALA A O 1
ATOM 919 N N . GLY A 1 118 ? 10.624 -4.714 -18.560 1.00 96.19 118 GLY A N 1
ATOM 920 C CA . GLY A 1 118 ? 11.203 -3.396 -18.814 1.00 96.19 118 GLY A CA 1
ATOM 921 C C . GLY A 1 118 ? 12.719 -3.360 -18.584 1.00 96.19 118 GLY A C 1
ATOM 922 O O . GLY A 1 118 ? 13.457 -2.838 -19.420 1.00 96.19 118 GLY A O 1
ATOM 923 N N . ILE A 1 119 ? 13.215 -3.972 -17.503 1.00 96.62 119 ILE A N 1
ATOM 924 C CA . ILE A 1 119 ? 14.660 -4.115 -17.256 1.00 96.62 119 ILE A CA 1
ATOM 925 C C . ILE A 1 119 ? 15.319 -4.943 -18.365 1.00 96.62 119 ILE A C 1
ATOM 927 O O . ILE A 1 119 ? 16.355 -4.537 -18.897 1.00 96.62 119 ILE A O 1
ATOM 931 N N . PHE A 1 120 ? 14.704 -6.055 -18.775 1.00 96.88 120 PHE A N 1
ATOM 932 C CA . PHE A 1 120 ? 15.188 -6.872 -19.889 1.00 96.88 120 PHE A CA 1
ATOM 933 C C . PHE A 1 120 ? 15.242 -6.080 -21.206 1.00 96.88 120 PHE A C 1
ATOM 935 O O . PHE A 1 120 ? 16.251 -6.116 -21.916 1.00 96.88 120 PHE A O 1
ATOM 942 N N . LEU A 1 121 ? 14.208 -5.292 -21.512 1.00 96.38 121 LEU A N 1
ATOM 943 C CA . LEU A 1 121 ? 14.191 -4.400 -22.670 1.00 96.38 121 LEU A CA 1
ATOM 944 C C . LEU A 1 121 ? 15.381 -3.431 -22.655 1.00 96.38 121 LEU A C 1
ATOM 946 O O . LEU A 1 121 ? 16.094 -3.311 -23.656 1.00 96.38 121 LEU A O 1
ATOM 950 N N . LEU A 1 122 ? 15.600 -2.754 -21.525 1.00 95.19 122 LEU A N 1
ATOM 951 C CA . LEU A 1 122 ? 16.595 -1.691 -21.394 1.00 95.19 122 LEU A CA 1
ATOM 952 C C . LEU A 1 122 ? 18.037 -2.220 -21.308 1.00 95.19 122 LEU A C 1
ATOM 954 O O . LEU A 1 122 ? 18.936 -1.621 -21.890 1.00 95.19 122 LEU A O 1
ATOM 958 N N . PHE A 1 123 ? 18.300 -3.340 -20.635 1.00 95.88 123 PHE A N 1
ATOM 959 C CA . PHE A 1 123 ? 19.667 -3.866 -20.487 1.00 95.88 123 PHE A CA 1
ATOM 960 C C . PHE A 1 123 ? 20.069 -4.868 -21.571 1.00 95.88 123 PHE A C 1
ATOM 962 O O . PHE A 1 123 ? 21.265 -5.008 -21.870 1.00 95.88 123 PHE A O 1
ATOM 969 N N . TRP A 1 124 ? 19.099 -5.546 -22.185 1.00 93.88 124 TRP A N 1
ATOM 970 C CA . TRP A 1 124 ? 19.365 -6.619 -23.137 1.00 93.88 124 TRP A CA 1
ATOM 971 C C . TRP A 1 124 ? 18.903 -6.290 -24.556 1.00 93.88 124 TRP A C 1
ATOM 973 O O . TRP A 1 124 ? 19.749 -6.132 -25.439 1.00 93.88 124 TRP A O 1
ATOM 983 N N . LEU A 1 125 ? 17.595 -6.132 -24.791 1.00 93.56 125 LEU A N 1
ATOM 984 C CA . LEU A 1 125 ? 17.054 -6.026 -26.155 1.00 93.56 125 LEU A CA 1
ATOM 985 C C . LEU A 1 125 ? 17.524 -4.767 -26.895 1.00 93.56 125 LEU A C 1
ATOM 987 O O . LEU A 1 125 ? 17.917 -4.854 -28.062 1.00 93.56 125 LEU A O 1
ATOM 991 N N . LEU A 1 126 ? 17.488 -3.600 -26.242 1.00 91.94 126 LEU A N 1
ATOM 992 C CA . LEU A 1 126 ? 17.947 -2.349 -26.853 1.00 91.94 126 LEU A CA 1
ATOM 993 C C . LEU A 1 126 ? 19.478 -2.324 -27.024 1.00 91.94 126 LEU A C 1
ATOM 995 O O . LEU A 1 126 ? 19.932 -2.051 -28.139 1.00 91.94 126 LEU A O 1
ATOM 999 N N . PRO A 1 127 ? 20.302 -2.682 -26.017 1.00 92.12 127 PRO A N 1
ATOM 1000 C CA . PRO A 1 127 ? 21.752 -2.747 -26.187 1.00 92.12 127 PRO A CA 1
ATOM 1001 C C . PRO A 1 127 ? 22.214 -3.751 -27.238 1.00 92.12 127 PRO A C 1
ATOM 1003 O O . PRO A 1 127 ? 23.154 -3.445 -27.964 1.00 92.12 127 PRO A O 1
ATOM 1006 N N . ALA A 1 128 ? 21.555 -4.903 -27.397 1.00 90.25 128 ALA A N 1
ATOM 1007 C CA . ALA A 1 128 ? 21.903 -5.868 -28.445 1.00 90.25 128 ALA A CA 1
ATOM 1008 C C . ALA A 1 128 ? 21.811 -5.250 -29.856 1.00 90.25 128 ALA A C 1
ATOM 1010 O O . ALA A 1 128 ? 22.644 -5.516 -30.721 1.00 90.25 128 ALA A O 1
ATOM 1011 N N . ARG A 1 129 ? 20.852 -4.340 -30.081 1.00 86.06 129 ARG A N 1
ATOM 1012 C CA . ARG A 1 129 ? 20.726 -3.583 -31.343 1.00 86.06 129 ARG A CA 1
ATOM 1013 C C . ARG A 1 129 ? 21.849 -2.562 -31.531 1.00 86.06 129 ARG A C 1
ATOM 1015 O O . ARG A 1 129 ? 22.212 -2.258 -32.666 1.00 86.06 129 ARG A O 1
ATOM 1022 N N . LEU A 1 130 ? 22.373 -2.017 -30.432 1.00 85.19 130 LEU A N 1
ATOM 1023 C CA . LEU A 1 130 ? 23.498 -1.079 -30.431 1.00 85.19 130 LEU A CA 1
ATOM 1024 C C . LEU A 1 130 ? 24.835 -1.791 -30.653 1.00 85.19 130 LEU A C 1
ATOM 1026 O O . LEU A 1 130 ? 25.679 -1.262 -31.373 1.00 85.19 130 LEU A O 1
ATOM 1030 N N . GLN A 1 131 ? 25.012 -2.994 -30.093 1.00 85.69 131 GLN A N 1
ATOM 1031 C CA . GLN A 1 131 ? 26.246 -3.780 -30.220 1.00 85.69 131 GLN A CA 1
ATOM 1032 C C . GLN A 1 131 ? 26.607 -4.050 -31.681 1.00 85.69 131 GLN A C 1
ATOM 1034 O O . GLN A 1 131 ? 27.770 -3.910 -32.044 1.00 85.69 131 GLN A O 1
ATOM 1039 N N . GLY A 1 132 ? 25.612 -4.327 -32.533 1.00 77.50 132 GLY A N 1
ATOM 1040 C CA . GLY A 1 132 ? 25.820 -4.524 -33.973 1.00 77.50 132 GLY A CA 1
ATOM 1041 C C . GLY A 1 132 ? 26.338 -3.290 -34.729 1.00 77.50 132 GLY A C 1
ATOM 1042 O O . GLY A 1 132 ? 26.729 -3.416 -35.884 1.00 77.50 132 GLY A O 1
ATOM 1043 N N . LYS A 1 133 ? 26.341 -2.102 -34.107 1.00 78.25 133 LYS A N 1
ATOM 1044 C CA . LYS A 1 133 ? 26.878 -0.852 -34.679 1.00 78.25 133 LYS A CA 1
ATOM 1045 C C . LYS A 1 133 ? 28.151 -0.388 -33.971 1.00 78.25 133 LYS A C 1
ATOM 1047 O O . LYS A 1 133 ? 29.084 0.066 -34.623 1.00 78.25 133 LYS A O 1
ATOM 1052 N N . SER A 1 134 ? 28.179 -0.467 -32.640 1.00 81.94 134 SER A N 1
ATOM 1053 C CA . SER A 1 134 ? 29.346 -0.150 -31.815 1.00 81.94 134 SER A CA 1
ATOM 1054 C C . SER A 1 134 ? 29.220 -0.802 -30.429 1.00 81.94 134 SER A C 1
ATOM 1056 O O . SER A 1 134 ? 28.297 -0.458 -29.678 1.00 81.94 134 SER A O 1
ATOM 1058 N N . PRO A 1 135 ? 30.157 -1.684 -30.026 1.00 85.06 135 PRO A N 1
ATOM 1059 C CA . PRO A 1 135 ? 30.167 -2.277 -28.686 1.00 85.06 135 PRO A CA 1
ATOM 1060 C C . PRO A 1 135 ? 30.219 -1.234 -27.560 1.00 85.06 135 PRO A C 1
ATOM 1062 O O . PRO A 1 135 ? 29.546 -1.385 -26.538 1.00 85.06 135 PRO A O 1
ATOM 1065 N N . ALA A 1 136 ? 30.963 -0.140 -27.766 1.00 84.44 136 ALA A N 1
ATOM 1066 C CA . ALA A 1 136 ? 31.083 0.946 -26.795 1.00 84.44 136 ALA A CA 1
ATOM 1067 C C . ALA A 1 136 ? 29.734 1.635 -26.537 1.00 84.44 136 ALA A C 1
ATOM 1069 O O . ALA A 1 136 ? 29.373 1.868 -25.389 1.00 84.44 136 ALA A O 1
ATOM 1070 N N . SER A 1 137 ? 28.932 1.880 -27.577 1.00 85.81 137 SER A N 1
ATOM 1071 C CA . SER A 1 137 ? 27.629 2.540 -27.420 1.00 85.81 137 SER A CA 1
ATOM 1072 C C . SER A 1 137 ? 26.607 1.697 -26.656 1.00 85.81 137 SER A C 1
ATOM 1074 O O . SER A 1 137 ? 25.777 2.250 -25.939 1.00 85.81 137 SER A O 1
ATOM 1076 N N . ALA A 1 138 ? 26.671 0.367 -26.765 1.00 89.62 138 ALA A N 1
ATOM 1077 C CA . ALA A 1 138 ? 25.828 -0.520 -25.966 1.00 89.62 138 ALA A CA 1
ATOM 1078 C C . ALA A 1 138 ? 26.196 -0.481 -24.476 1.00 89.62 138 ALA A C 1
ATOM 1080 O O . ALA A 1 138 ? 25.308 -0.457 -23.622 1.00 89.62 138 ALA A O 1
ATOM 1081 N N . ARG A 1 139 ? 27.500 -0.443 -24.163 1.00 92.31 139 ARG A N 1
ATOM 1082 C CA . ARG A 1 139 ? 27.998 -0.258 -22.793 1.00 92.31 139 ARG A CA 1
ATOM 1083 C C . ARG A 1 139 ? 27.566 1.095 -22.233 1.00 92.31 139 ARG A C 1
ATOM 1085 O O . ARG A 1 139 ? 27.028 1.142 -21.132 1.00 92.31 139 ARG A O 1
ATOM 1092 N N . ASP A 1 140 ? 27.748 2.164 -23.002 1.00 92.25 140 ASP A N 1
ATOM 1093 C CA . ASP A 1 140 ? 27.389 3.518 -22.584 1.00 92.25 140 ASP A CA 1
ATOM 1094 C C . ASP A 1 140 ? 25.876 3.654 -22.327 1.00 92.25 140 ASP A C 1
ATOM 1096 O O . ASP A 1 140 ? 25.472 4.286 -21.353 1.00 92.25 140 ASP A O 1
ATOM 1100 N N . PHE A 1 141 ? 25.029 3.020 -23.149 1.00 92.19 141 PHE A N 1
ATOM 1101 C CA . PHE A 1 141 ? 23.579 3.002 -22.924 1.00 92.19 141 PHE A CA 1
ATOM 1102 C C . PHE A 1 141 ? 23.215 2.282 -21.621 1.00 92.19 141 PHE A C 1
ATOM 1104 O O . PHE A 1 141 ? 22.436 2.804 -20.827 1.00 92.19 141 PHE A O 1
ATOM 1111 N N . ARG A 1 142 ? 23.801 1.103 -21.366 1.00 94.75 142 ARG A N 1
ATOM 1112 C CA . ARG A 1 142 ? 23.586 0.367 -20.107 1.00 94.75 142 ARG A CA 1
ATOM 1113 C C . ARG A 1 142 ? 24.023 1.187 -18.899 1.00 94.75 142 ARG A C 1
ATOM 1115 O O . ARG A 1 142 ? 23.313 1.200 -17.900 1.00 94.75 142 ARG A O 1
ATOM 1122 N N . LEU A 1 143 ? 25.156 1.883 -19.003 1.00 95.12 143 LEU A N 1
ATOM 1123 C CA . LEU A 1 143 ? 25.638 2.784 -17.960 1.00 95.12 143 LEU A CA 1
ATOM 1124 C C . LEU A 1 143 ? 24.630 3.912 -17.703 1.00 95.12 143 LEU A C 1
ATOM 1126 O O . LEU A 1 143 ? 24.284 4.159 -16.554 1.00 95.12 143 LEU A O 1
ATOM 1130 N N . ALA A 1 144 ? 24.113 4.551 -18.756 1.00 94.38 144 ALA A N 1
ATOM 1131 C CA . ALA A 1 144 ? 23.103 5.598 -18.621 1.00 94.38 144 ALA A CA 1
ATOM 1132 C C . ALA A 1 144 ? 21.833 5.085 -17.919 1.00 94.38 144 ALA A C 1
ATOM 1134 O O . ALA A 1 144 ? 21.365 5.711 -16.971 1.00 94.38 144 ALA A O 1
ATOM 1135 N N . VAL A 1 145 ? 21.310 3.922 -18.330 1.00 95.00 145 VAL A N 1
ATOM 1136 C CA . VAL A 1 145 ? 20.143 3.295 -17.684 1.00 95.00 145 VAL A CA 1
ATOM 1137 C C . VAL A 1 145 ? 20.433 2.972 -16.217 1.00 95.00 145 VAL A C 1
ATOM 1139 O O . VAL A 1 145 ? 19.617 3.288 -15.355 1.00 95.00 145 VAL A O 1
ATOM 1142 N N . LEU A 1 146 ? 21.591 2.377 -15.917 1.00 96.81 146 LEU A N 1
ATOM 1143 C CA . LEU A 1 146 ? 21.986 2.040 -14.550 1.00 96.81 146 LEU A CA 1
ATOM 1144 C C . LEU A 1 146 ? 22.033 3.283 -13.657 1.00 96.81 146 LEU A C 1
ATOM 1146 O O . LEU A 1 146 ? 21.473 3.263 -12.566 1.00 96.81 146 LEU A O 1
ATOM 1150 N N . LEU A 1 147 ? 22.654 4.369 -14.122 1.00 96.44 147 LEU A N 1
ATOM 1151 C CA . LEU A 1 147 ? 22.749 5.609 -13.352 1.00 96.44 147 LEU A CA 1
ATOM 1152 C C . LEU A 1 147 ? 21.369 6.230 -13.092 1.00 96.44 147 LEU A C 1
ATOM 1154 O O . LEU A 1 147 ? 21.122 6.713 -11.989 1.00 96.44 147 LEU A O 1
ATOM 1158 N N . VAL A 1 148 ? 20.445 6.162 -14.057 1.00 94.19 148 VAL A N 1
ATOM 1159 C CA . VAL A 1 148 ? 19.052 6.598 -13.855 1.00 94.19 148 VAL A CA 1
ATOM 1160 C C . VAL A 1 148 ? 18.346 5.749 -12.803 1.00 94.19 148 VAL A C 1
ATOM 1162 O O . VAL A 1 148 ? 17.691 6.301 -11.923 1.00 94.19 148 VAL A O 1
ATOM 1165 N N . LEU A 1 149 ? 18.484 4.422 -12.862 1.00 94.56 149 LEU A N 1
ATOM 1166 C CA . LEU A 1 149 ? 17.873 3.526 -11.878 1.00 94.56 149 LEU A CA 1
ATOM 1167 C C . LEU A 1 149 ? 18.473 3.710 -10.478 1.00 94.56 149 LEU A C 1
ATOM 1169 O O . LEU A 1 149 ? 17.737 3.656 -9.497 1.00 94.56 149 LEU A O 1
ATOM 1173 N N . LEU A 1 150 ? 19.777 3.976 -10.371 1.00 96.31 150 LEU A N 1
ATOM 1174 C CA . LEU A 1 150 ? 20.423 4.301 -9.098 1.00 96.31 150 LEU A CA 1
ATOM 1175 C C . LEU A 1 150 ? 19.929 5.638 -8.535 1.00 96.31 150 LEU A C 1
ATOM 1177 O O . LEU A 1 150 ? 19.644 5.718 -7.343 1.00 96.31 150 LEU A O 1
ATOM 1181 N N . ALA A 1 151 ? 19.764 6.665 -9.375 1.00 95.06 151 ALA A N 1
ATOM 1182 C CA . ALA A 1 151 ? 19.177 7.939 -8.955 1.00 95.06 151 ALA A CA 1
ATOM 1183 C C . ALA A 1 151 ? 17.719 7.763 -8.488 1.00 95.06 151 ALA A C 1
ATOM 1185 O O . ALA A 1 151 ? 17.334 8.281 -7.439 1.00 95.06 151 ALA A O 1
ATOM 1186 N N . ALA A 1 152 ? 16.929 6.970 -9.220 1.00 92.69 152 ALA A N 1
ATOM 1187 C CA . ALA A 1 152 ? 15.566 6.600 -8.844 1.00 92.69 152 ALA A CA 1
ATOM 1188 C C . ALA A 1 152 ? 15.512 5.891 -7.488 1.00 92.69 152 ALA A C 1
ATOM 1190 O O . ALA A 1 152 ? 14.728 6.262 -6.613 1.00 92.69 152 ALA A O 1
ATOM 1191 N N . PHE A 1 153 ? 16.376 4.890 -7.307 1.00 94.12 153 PHE A N 1
ATOM 1192 C CA . PHE A 1 153 ? 16.504 4.145 -6.064 1.00 94.12 153 PHE A CA 1
ATOM 1193 C C . PHE A 1 153 ? 16.890 5.065 -4.907 1.00 94.12 153 PHE A C 1
ATOM 1195 O O . PHE A 1 153 ? 16.203 5.063 -3.893 1.00 94.12 153 PHE A O 1
ATOM 1202 N N . ALA A 1 154 ? 17.919 5.902 -5.069 1.00 95.31 154 ALA A N 1
ATOM 1203 C CA . ALA A 1 154 ? 18.350 6.847 -4.042 1.00 95.31 154 ALA A CA 1
ATOM 1204 C C . ALA A 1 154 ? 17.220 7.808 -3.642 1.00 95.31 154 ALA A C 1
ATOM 1206 O O . ALA A 1 154 ? 17.016 8.068 -2.456 1.00 95.31 154 ALA A O 1
ATOM 1207 N N . ARG A 1 155 ? 16.431 8.293 -4.612 1.00 93.19 155 ARG A N 1
ATOM 1208 C CA . ARG A 1 155 ? 15.281 9.163 -4.345 1.00 93.19 155 ARG A CA 1
ATOM 1209 C C . ARG A 1 155 ? 14.185 8.439 -3.565 1.00 93.19 155 ARG A C 1
ATOM 1211 O O . ARG A 1 155 ? 13.699 8.993 -2.581 1.00 93.19 155 ARG A O 1
ATOM 1218 N N . LEU A 1 156 ? 13.799 7.234 -3.989 1.00 92.06 156 LEU A N 1
ATOM 1219 C CA . LEU A 1 156 ? 12.792 6.418 -3.299 1.00 92.06 156 LEU A CA 1
ATOM 1220 C C . LEU A 1 156 ? 13.257 6.023 -1.895 1.00 92.06 156 LEU A C 1
ATOM 1222 O O . LEU A 1 156 ? 12.479 6.112 -0.951 1.00 92.06 156 LEU A O 1
ATOM 1226 N N . PHE A 1 157 ? 14.528 5.653 -1.749 1.00 94.75 157 PHE A N 1
ATOM 1227 C CA . PHE A 1 157 ? 15.147 5.344 -0.467 1.00 94.75 157 PHE A CA 1
ATOM 1228 C C . PHE A 1 157 ? 15.114 6.556 0.468 1.00 94.75 157 PHE A C 1
ATOM 1230 O O . PHE A 1 157 ? 14.643 6.433 1.591 1.00 94.75 157 PHE A O 1
ATOM 1237 N N . ALA A 1 158 ? 15.492 7.746 -0.009 1.00 94.38 158 ALA A N 1
ATOM 1238 C CA . ALA A 1 158 ? 15.426 8.974 0.780 1.00 94.38 158 ALA A CA 1
ATOM 1239 C C . ALA A 1 158 ? 13.991 9.336 1.206 1.00 94.38 158 ALA A C 1
ATOM 1241 O O . ALA A 1 158 ? 13.780 9.793 2.329 1.00 94.38 158 ALA A O 1
ATOM 1242 N N . VAL A 1 159 ? 12.987 9.116 0.342 1.00 92.00 159 VAL A N 1
ATOM 1243 C CA . VAL A 1 159 ? 11.573 9.270 0.733 1.00 92.00 159 VAL A CA 1
ATOM 1244 C C . VAL A 1 159 ? 11.214 8.274 1.830 1.00 92.00 159 VAL A C 1
ATOM 1246 O O . VAL A 1 159 ? 10.669 8.686 2.852 1.00 92.00 159 VAL A O 1
ATOM 1249 N N . SER A 1 160 ? 11.534 6.993 1.647 1.00 92.94 160 SER A N 1
ATOM 1250 C CA . SER A 1 160 ? 11.259 5.952 2.640 1.00 92.94 160 SER A CA 1
ATOM 1251 C C . SER A 1 160 ? 11.917 6.274 3.980 1.00 92.94 160 SER A C 1
ATOM 1253 O O . SER A 1 160 ? 11.220 6.326 4.991 1.00 92.94 160 SER A O 1
ATOM 1255 N N . GLU A 1 161 ? 13.211 6.594 3.990 1.00 95.69 161 GLU A N 1
ATOM 1256 C CA . GLU A 1 161 ? 13.949 7.023 5.183 1.00 95.69 161 GLU A CA 1
ATOM 1257 C C . GLU A 1 161 ? 13.305 8.245 5.837 1.00 95.69 161 GLU A C 1
ATOM 1259 O O . GLU A 1 161 ? 13.061 8.233 7.037 1.00 95.69 161 GLU A O 1
ATOM 1264 N N . SER A 1 162 ? 12.910 9.267 5.070 1.00 93.44 162 SER A N 1
ATOM 1265 C CA . SER A 1 162 ? 12.213 10.429 5.643 1.00 93.44 162 SER A CA 1
ATOM 1266 C C . SER A 1 162 ? 10.877 10.062 6.306 1.00 93.44 162 SER A C 1
ATOM 1268 O O . SER A 1 162 ? 10.463 10.692 7.279 1.00 93.44 162 SER A O 1
ATOM 1270 N N . VAL A 1 163 ? 10.181 9.033 5.809 1.00 91.94 163 VAL A N 1
ATOM 1271 C CA . VAL A 1 163 ? 8.951 8.527 6.429 1.00 91.94 163 VAL A CA 1
ATOM 1272 C C . VAL A 1 163 ? 9.277 7.754 7.705 1.00 91.94 163 VAL A C 1
ATOM 1274 O O . VAL A 1 163 ? 8.627 7.997 8.722 1.00 91.94 163 VAL A O 1
ATOM 1277 N N . TYR A 1 164 ? 10.270 6.863 7.677 1.00 93.75 164 TYR A N 1
ATOM 1278 C CA . TYR A 1 164 ? 10.691 6.083 8.843 1.00 93.75 164 TYR A CA 1
ATOM 1279 C C . TYR A 1 164 ? 11.280 6.960 9.949 1.00 93.75 164 TYR A C 1
ATOM 1281 O O . TYR A 1 164 ? 10.911 6.785 11.104 1.00 93.75 164 TYR A O 1
ATOM 1289 N N . ALA A 1 165 ? 12.082 7.968 9.610 1.00 93.94 165 ALA A N 1
ATOM 1290 C CA . ALA A 1 165 ? 12.664 8.911 10.561 1.00 93.94 165 ALA A CA 1
ATOM 1291 C C . ALA A 1 165 ? 11.607 9.721 11.332 1.00 93.94 165 ALA A C 1
ATOM 1293 O O . ALA A 1 165 ? 11.874 10.178 12.440 1.00 93.94 165 ALA A O 1
ATOM 1294 N N . ARG A 1 166 ? 10.393 9.885 10.783 1.00 93.56 166 ARG A N 1
ATOM 1295 C CA . ARG A 1 166 ? 9.257 10.519 11.483 1.00 93.56 166 ARG A CA 1
ATOM 1296 C C . ARG A 1 166 ? 8.534 9.580 12.452 1.00 93.56 166 ARG A C 1
ATOM 1298 O O . ARG A 1 166 ? 7.722 10.040 13.255 1.00 93.56 166 ARG A O 1
ATOM 1305 N N . LYS A 1 167 ? 8.795 8.272 12.387 1.00 95.00 167 LYS A N 1
ATOM 1306 C CA . LYS A 1 167 ? 8.272 7.297 13.344 1.00 95.00 167 LYS A CA 1
ATOM 1307 C C . LYS A 1 167 ? 9.211 7.238 14.539 1.00 95.00 167 LYS A C 1
ATOM 1309 O O . LYS A 1 167 ? 10.239 6.574 14.503 1.00 95.00 167 LYS A O 1
ATOM 1314 N N . GLN A 1 168 ? 8.856 7.958 15.592 1.00 94.75 168 GLN A N 1
ATOM 1315 C CA . GLN A 1 168 ? 9.677 8.067 16.804 1.00 94.75 168 GLN A CA 1
ATOM 1316 C C . GLN A 1 168 ? 8.887 7.743 18.071 1.00 94.75 168 GLN A C 1
ATOM 1318 O O . GLN A 1 168 ? 9.448 7.715 19.162 1.00 94.75 168 GLN A O 1
ATOM 1323 N N . LEU A 1 169 ? 7.579 7.518 17.942 1.00 96.19 169 LEU A N 1
ATOM 1324 C CA . LEU A 1 169 ? 6.696 7.364 19.079 1.00 96.19 169 LEU A CA 1
ATOM 1325 C C . LEU A 1 169 ? 6.506 5.878 19.416 1.00 96.19 169 LEU A C 1
ATOM 1327 O O . LEU A 1 169 ? 5.835 5.185 18.650 1.00 96.19 169 LEU A O 1
ATOM 1331 N N . PRO A 1 170 ? 7.031 5.369 20.543 1.00 95.81 170 PRO A N 1
ATOM 1332 C CA . PRO A 1 170 ? 6.696 4.025 20.996 1.00 95.81 170 PRO A CA 1
ATOM 1333 C C . PRO A 1 170 ? 5.234 3.955 21.461 1.00 95.81 170 PRO A C 1
ATOM 1335 O O . PRO A 1 170 ? 4.771 4.800 22.230 1.00 95.81 170 PRO A O 1
ATOM 1338 N N . VAL A 1 171 ? 4.522 2.929 21.000 1.00 94.94 171 VAL A N 1
ATOM 1339 C CA . VAL A 1 171 ? 3.158 2.568 21.405 1.00 94.94 171 VAL A CA 1
ATOM 1340 C C . VAL A 1 171 ? 3.165 1.100 21.831 1.00 94.94 171 VAL A C 1
ATOM 1342 O O . VAL A 1 171 ? 3.683 0.253 21.104 1.00 94.94 171 VAL A O 1
ATOM 1345 N N . GLY A 1 172 ? 2.608 0.800 23.006 1.00 92.44 172 GLY A N 1
ATOM 1346 C CA . GLY A 1 172 ? 2.734 -0.516 23.640 1.00 92.44 172 GLY A CA 1
ATOM 1347 C C . GLY A 1 172 ? 4.054 -0.695 24.404 1.00 92.44 172 GLY A C 1
ATOM 1348 O O . GLY A 1 172 ? 4.889 0.211 24.463 1.00 92.44 172 GLY A O 1
ATOM 1349 N N . GLY A 1 173 ? 4.239 -1.871 25.004 1.00 91.31 173 GLY A N 1
ATOM 1350 C CA . GLY A 1 173 ? 5.393 -2.201 25.846 1.00 91.31 173 GLY A CA 1
ATOM 1351 C C . GLY A 1 173 ? 6.031 -3.545 25.488 1.00 91.31 173 GLY A C 1
ATOM 1352 O O . GLY A 1 173 ? 5.453 -4.348 24.760 1.00 91.31 173 GLY A O 1
ATOM 1353 N N . GLY A 1 174 ? 7.241 -3.784 26.003 1.00 92.12 174 GLY A N 1
ATOM 1354 C CA . GLY A 1 174 ? 7.944 -5.062 25.854 1.00 92.12 174 GLY A CA 1
ATOM 1355 C C . GLY A 1 174 ? 8.109 -5.511 24.387 1.00 92.12 174 GLY A C 1
ATOM 1356 O O . GLY A 1 174 ? 8.501 -4.687 23.551 1.00 92.12 174 GLY A O 1
ATOM 1357 N N . PRO A 1 175 ? 7.846 -6.794 24.066 1.00 92.88 175 PRO A N 1
ATOM 1358 C CA . PRO A 1 175 ? 7.959 -7.329 22.707 1.00 92.88 175 PRO A CA 1
ATOM 1359 C C . PRO A 1 175 ? 6.866 -6.827 21.748 1.00 92.88 175 PRO A C 1
ATOM 1361 O O . PRO A 1 175 ? 7.042 -6.929 20.538 1.00 92.88 175 PRO A O 1
ATOM 1364 N N . ASP A 1 176 ? 5.780 -6.236 22.257 1.00 94.44 176 ASP A N 1
ATOM 1365 C CA . ASP A 1 176 ? 4.662 -5.720 21.451 1.00 94.44 176 ASP A CA 1
ATOM 1366 C C . ASP A 1 176 ? 4.793 -4.223 21.129 1.00 94.44 176 ASP A C 1
ATOM 1368 O O . ASP A 1 176 ? 3.851 -3.580 20.663 1.00 94.44 176 ASP A O 1
ATOM 1372 N N . LYS A 1 177 ? 5.958 -3.632 21.404 1.00 94.75 177 LYS A N 1
ATOM 1373 C CA . LYS A 1 177 ? 6.228 -2.217 21.151 1.00 94.75 177 LYS A CA 1
ATOM 1374 C C . LYS A 1 177 ? 6.265 -1.928 19.649 1.00 94.75 177 LYS A C 1
ATOM 1376 O O . LYS A 1 177 ? 7.131 -2.420 18.927 1.00 94.75 177 LYS A O 1
ATOM 1381 N N . ILE A 1 178 ? 5.391 -1.032 19.204 1.00 94.38 178 ILE A N 1
ATOM 1382 C CA . ILE A 1 178 ? 5.307 -0.553 17.822 1.00 94.38 178 ILE A CA 1
ATOM 1383 C C . ILE A 1 178 ? 5.785 0.900 17.768 1.00 94.38 178 ILE A C 1
ATOM 1385 O O . ILE A 1 178 ? 5.378 1.725 18.584 1.00 94.38 178 ILE A O 1
ATOM 1389 N N . ILE A 1 179 ? 6.635 1.238 16.793 1.00 95.62 179 ILE A N 1
ATOM 1390 C CA . ILE A 1 179 ? 7.074 2.623 16.573 1.00 95.62 179 ILE A CA 1
ATOM 1391 C C . ILE A 1 179 ? 6.129 3.307 15.578 1.00 95.62 179 ILE A C 1
ATOM 1393 O O . ILE A 1 179 ? 6.117 3.003 14.381 1.00 95.62 179 ILE A O 1
ATOM 1397 N N . ALA A 1 180 ? 5.323 4.229 16.091 1.00 95.06 180 ALA A N 1
ATOM 1398 C CA . ALA A 1 180 ? 4.320 4.990 15.365 1.00 95.06 180 ALA A CA 1
ATOM 1399 C C . ALA A 1 180 ? 4.793 6.418 15.044 1.00 95.06 180 ALA A C 1
ATOM 1401 O O . ALA A 1 180 ? 5.849 6.882 15.488 1.00 95.06 180 ALA A O 1
ATOM 1402 N N . PHE A 1 181 ? 3.982 7.128 14.259 1.00 94.94 181 PHE A N 1
ATOM 1403 C CA . PHE A 1 181 ? 4.162 8.557 14.024 1.00 94.94 181 PHE A CA 1
ATOM 1404 C C . PHE A 1 181 ? 3.829 9.360 15.289 1.00 94.94 181 PHE A C 1
ATOM 1406 O O . PHE A 1 181 ? 2.869 9.050 15.995 1.00 94.94 181 PHE A O 1
ATOM 1413 N N . GLY A 1 182 ? 4.641 10.381 15.565 1.00 89.75 182 GLY A N 1
ATOM 1414 C CA . GLY A 1 182 ? 4.340 11.421 16.549 1.00 89.75 182 GLY A CA 1
ATOM 1415 C C . GLY A 1 182 ? 3.706 12.649 15.889 1.00 89.75 182 GLY A C 1
ATOM 1416 O O . GLY A 1 182 ? 3.094 12.550 14.829 1.00 89.75 182 GLY A O 1
ATOM 1417 N N . SER A 1 183 ? 3.905 13.828 16.483 1.00 84.06 183 SER A N 1
ATOM 1418 C CA . SER A 1 183 ? 3.440 15.106 15.919 1.00 84.06 183 SER A CA 1
ATOM 1419 C C . SER A 1 183 ? 3.959 15.332 14.483 1.00 84.06 183 SER A C 1
ATOM 1421 O O . SER A 1 183 ? 5.125 15.028 14.213 1.00 84.06 183 SER A O 1
ATOM 1423 N N . PRO A 1 184 ? 3.140 15.864 13.551 1.00 86.12 184 PRO A N 1
ATOM 1424 C CA . PRO A 1 184 ? 1.765 16.355 13.726 1.00 86.12 184 PRO A CA 1
ATOM 1425 C C . PRO A 1 184 ? 0.672 15.277 13.588 1.00 86.12 184 PRO A C 1
ATOM 1427 O O . PRO A 1 184 ? -0.511 15.605 13.625 1.00 86.12 184 PRO A O 1
ATOM 1430 N N . ASP A 1 185 ? 1.027 14.001 13.410 1.00 89.25 185 ASP A N 1
ATOM 1431 C CA . ASP A 1 185 ? 0.043 12.919 13.338 1.00 89.25 185 ASP A CA 1
ATOM 1432 C C . ASP A 1 185 ? -0.522 12.626 14.736 1.00 89.25 185 ASP A C 1
ATOM 1434 O O . ASP A 1 185 ? 0.161 12.103 15.617 1.00 89.25 185 ASP A O 1
ATOM 1438 N N . ALA A 1 186 ? -1.792 12.969 14.949 1.00 90.56 186 ALA A N 1
ATOM 1439 C CA . ALA A 1 186 ? -2.457 12.798 16.238 1.00 90.56 186 ALA A CA 1
ATOM 1440 C C . ALA A 1 186 ? -2.746 11.327 16.589 1.00 90.56 186 ALA A C 1
ATOM 1442 O O . ALA A 1 186 ? -3.017 11.024 17.752 1.00 90.56 186 ALA A O 1
ATOM 1443 N N . ARG A 1 187 ? -2.674 10.402 15.620 1.00 92.56 187 ARG A N 1
ATOM 1444 C CA . ARG A 1 187 ? -3.111 9.010 15.801 1.00 92.56 187 ARG A CA 1
ATOM 1445 C C . ARG A 1 187 ? -2.243 8.251 16.786 1.00 92.56 187 ARG A C 1
ATOM 1447 O O . ARG A 1 187 ? -2.774 7.624 17.693 1.00 92.56 187 ARG A O 1
ATOM 1454 N N . GLY A 1 188 ? -0.921 8.332 16.644 1.00 94.31 188 GLY A N 1
ATOM 1455 C CA . GLY A 1 188 ? 0.013 7.659 17.549 1.00 94.31 188 GLY A CA 1
ATOM 1456 C C . GLY A 1 188 ? -0.127 8.136 19.003 1.00 94.31 188 GLY A C 1
ATOM 1457 O O . GLY A 1 188 ? -0.345 7.304 19.886 1.00 94.31 188 GLY A O 1
ATOM 1458 N N . PRO A 1 189 ? -0.058 9.458 19.275 1.00 95.56 189 PRO A N 1
ATOM 1459 C CA . PRO A 1 189 ? -0.271 9.998 20.615 1.00 95.56 189 PRO A CA 1
ATOM 1460 C C . PRO A 1 189 ? -1.629 9.619 21.208 1.00 95.56 189 PRO A C 1
ATOM 1462 O O . PRO A 1 189 ? -1.682 9.249 22.378 1.00 95.56 189 PRO A O 1
ATOM 1465 N N . ALA A 1 190 ? -2.699 9.656 20.409 1.00 95.44 190 ALA A N 1
ATOM 1466 C CA . ALA A 1 190 ? -4.028 9.264 20.858 1.00 95.44 190 ALA A CA 1
ATOM 1467 C C . ALA A 1 190 ? -4.122 7.772 21.192 1.00 95.44 190 ALA A C 1
ATOM 1469 O O . ALA A 1 190 ? -4.726 7.409 22.194 1.00 95.44 190 ALA A O 1
ATOM 1470 N N . PHE A 1 191 ? -3.488 6.905 20.399 1.00 95.38 191 PHE A N 1
ATOM 1471 C CA . PHE A 1 191 ? -3.464 5.466 20.657 1.00 95.38 191 PHE A CA 1
ATOM 1472 C C . PHE A 1 191 ? -2.758 5.140 21.975 1.00 95.38 191 PHE A C 1
ATOM 1474 O O . PHE A 1 191 ? -3.260 4.352 22.772 1.00 95.38 191 PHE A O 1
ATOM 1481 N N . ARG A 1 192 ? -1.616 5.791 22.232 1.00 96.12 192 ARG A N 1
ATOM 1482 C CA . ARG A 1 192 ? -0.906 5.684 23.512 1.00 96.12 192 ARG A CA 1
ATOM 1483 C C . ARG A 1 192 ? -1.765 6.194 24.669 1.00 96.12 192 ARG A C 1
ATOM 1485 O O . ARG A 1 192 ? -1.920 5.478 25.645 1.00 96.12 192 ARG A O 1
ATOM 1492 N N . ALA A 1 193 ? -2.389 7.364 24.528 1.00 96.81 193 ALA A N 1
ATOM 1493 C CA . ALA A 1 193 ? -3.267 7.910 25.563 1.00 96.81 193 ALA A CA 1
ATOM 1494 C C . ALA A 1 193 ? -4.476 7.001 25.856 1.00 96.81 193 ALA A C 1
ATOM 1496 O O . A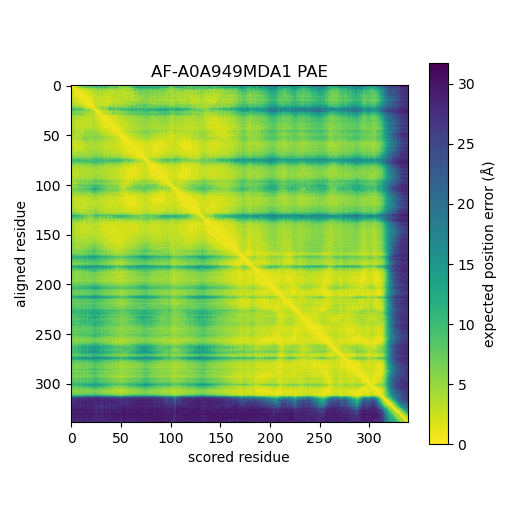LA A 1 193 ? -4.887 6.879 27.006 1.00 96.81 193 ALA A O 1
ATOM 1497 N N . ALA A 1 194 ? -5.030 6.337 24.836 1.00 97.69 194 ALA A N 1
ATOM 1498 C CA . ALA A 1 194 ? -6.094 5.355 25.017 1.00 97.69 194 ALA A CA 1
ATOM 1499 C C . ALA A 1 194 ? -5.603 4.127 25.797 1.00 97.69 194 ALA A C 1
ATOM 1501 O O . ALA A 1 194 ? -6.282 3.700 26.726 1.00 97.69 194 ALA A O 1
ATOM 1502 N N . LEU A 1 195 ? -4.424 3.590 25.460 1.00 97.31 195 LEU A N 1
ATOM 1503 C CA . LEU A 1 195 ? -3.808 2.479 26.196 1.00 97.31 195 LEU A CA 1
ATOM 1504 C C . LEU A 1 195 ? -3.530 2.849 27.657 1.00 97.31 195 LEU A C 1
ATOM 1506 O O . LEU A 1 195 ? -3.925 2.104 28.550 1.00 97.31 195 LEU A O 1
ATOM 1510 N N . ASP A 1 196 ? -2.930 4.016 27.895 1.00 97.19 196 ASP A N 1
ATOM 1511 C CA . ASP A 1 196 ? -2.635 4.513 29.241 1.00 97.19 196 ASP A CA 1
ATOM 1512 C C . ASP A 1 196 ? -3.924 4.686 30.057 1.00 97.19 196 ASP A C 1
ATOM 1514 O O . ASP A 1 196 ? -3.979 4.338 31.238 1.00 97.19 196 ASP A O 1
ATOM 1518 N N . TRP A 1 197 ? -4.994 5.194 29.436 1.00 98.19 197 TRP A N 1
ATOM 1519 C CA . TRP A 1 197 ? -6.286 5.305 30.104 1.00 98.19 197 TRP A CA 1
ATOM 1520 C C . TRP A 1 197 ? -6.865 3.928 30.437 1.00 98.19 197 TRP A C 1
ATOM 1522 O O . TRP A 1 197 ? -7.283 3.715 31.573 1.00 98.19 197 TRP A O 1
ATOM 1532 N N . ILE A 1 198 ? -6.873 2.989 29.483 1.00 97.81 198 ILE A N 1
ATOM 1533 C CA . ILE A 1 198 ? -7.432 1.645 29.685 1.00 97.81 198 ILE A CA 1
ATOM 1534 C C . ILE A 1 198 ? -6.702 0.931 30.821 1.00 97.81 198 ILE A C 1
ATOM 1536 O O . ILE A 1 198 ? -7.355 0.365 31.697 1.00 97.81 198 ILE A O 1
ATOM 1540 N N . GLU A 1 199 ? -5.374 1.000 30.840 1.00 96.31 199 GLU A N 1
ATOM 1541 C CA . GLU A 1 199 ? -4.569 0.332 31.858 1.00 96.31 199 GLU A CA 1
ATOM 1542 C C . GLU A 1 199 ? -4.850 0.871 33.265 1.00 96.31 199 GLU A C 1
ATOM 1544 O O . GLU A 1 199 ? -5.003 0.094 34.203 1.00 96.31 199 GLU A O 1
ATOM 1549 N N . ASN A 1 200 ? -5.012 2.189 33.403 1.00 97.69 200 ASN A N 1
ATOM 1550 C CA . ASN A 1 200 ? -5.212 2.828 34.704 1.00 97.69 200 ASN A CA 1
ATOM 1551 C C . ASN A 1 200 ? -6.677 2.861 35.180 1.00 97.69 200 ASN A C 1
ATOM 1553 O O . ASN A 1 200 ? -6.922 3.067 36.366 1.00 97.69 200 ASN A O 1
ATOM 1557 N N . ASN A 1 201 ? -7.658 2.709 34.281 1.00 98.12 201 ASN A N 1
ATOM 1558 C CA . ASN A 1 201 ? -9.074 2.979 34.585 1.00 98.12 201 ASN A CA 1
ATOM 1559 C C . ASN A 1 201 ? -10.012 1.789 34.335 1.00 98.12 201 ASN A C 1
ATOM 1561 O O . ASN A 1 201 ? -11.223 1.910 34.545 1.00 98.12 201 ASN A O 1
ATOM 1565 N N . THR A 1 202 ? -9.493 0.644 33.886 1.00 97.50 202 THR A N 1
ATOM 1566 C CA . THR A 1 202 ? -10.298 -0.567 33.674 1.00 97.50 202 THR A CA 1
ATOM 1567 C C . THR A 1 202 ? -9.754 -1.739 34.491 1.00 97.50 202 THR A C 1
ATOM 1569 O O . THR A 1 202 ? -8.535 -1.923 34.548 1.00 97.50 202 THR A O 1
ATOM 1572 N N . PRO A 1 203 ? -10.625 -2.568 35.098 1.00 96.12 203 PRO A N 1
ATOM 1573 C CA . PRO A 1 203 ? -10.195 -3.814 35.725 1.00 96.12 203 PRO A CA 1
ATOM 1574 C C . PRO A 1 203 ? -9.406 -4.697 34.749 1.00 96.12 203 PRO A C 1
ATOM 1576 O O . PRO A 1 203 ? -9.732 -4.766 33.564 1.00 96.12 203 PRO A O 1
ATOM 1579 N N . ALA A 1 204 ? -8.398 -5.417 35.247 1.00 94.12 204 ALA A N 1
ATOM 1580 C CA . ALA A 1 204 ? -7.561 -6.290 34.416 1.00 94.12 204 ALA A CA 1
ATOM 1581 C C . ALA A 1 204 ? -8.355 -7.426 33.741 1.00 94.12 204 ALA A C 1
ATOM 1583 O O . ALA A 1 204 ? -7.998 -7.880 32.659 1.00 94.12 204 ALA A O 1
ATOM 1584 N N . ASN A 1 205 ? -9.449 -7.869 34.366 1.00 95.50 205 ASN A N 1
ATOM 1585 C CA . ASN A 1 205 ? -10.362 -8.882 33.836 1.00 95.50 205 ASN A CA 1
ATOM 1586 C C . ASN A 1 205 ? -11.543 -8.296 33.043 1.00 95.50 205 ASN A C 1
ATOM 1588 O O . ASN A 1 205 ? -12.422 -9.055 32.639 1.00 95.50 205 ASN A O 1
ATOM 1592 N N . ALA A 1 206 ? -11.593 -6.975 32.842 1.00 9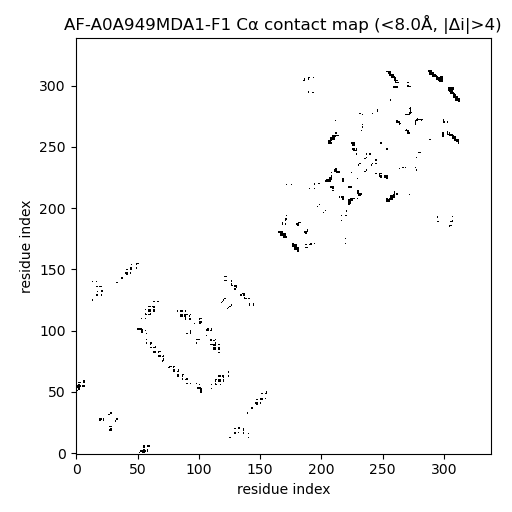6.88 206 ALA A N 1
ATOM 1593 C CA . ALA A 1 206 ? -12.647 -6.356 32.052 1.00 96.88 206 ALA A CA 1
ATOM 1594 C C . ALA A 1 206 ? -12.529 -6.744 30.574 1.00 96.88 206 ALA A C 1
ATOM 1596 O O . ALA A 1 206 ? -11.439 -6.941 30.026 1.00 96.88 206 ALA A O 1
ATOM 1597 N N . THR A 1 207 ? -13.678 -6.807 29.919 1.00 97.31 207 THR A N 1
ATOM 1598 C CA . THR A 1 207 ? -13.795 -7.089 28.492 1.00 97.31 207 THR A CA 1
ATOM 1599 C C . THR A 1 207 ? -13.875 -5.797 27.677 1.00 97.31 207 THR A C 1
ATOM 1601 O O . THR A 1 207 ? -14.446 -4.796 28.117 1.00 97.31 207 THR A O 1
ATOM 1604 N N . LEU A 1 208 ? -13.283 -5.795 26.482 1.00 97.44 208 LEU A N 1
ATOM 1605 C CA . LEU A 1 208 ? -13.177 -4.606 25.637 1.00 97.44 208 LEU A CA 1
ATOM 1606 C C . LEU A 1 208 ? -13.304 -4.973 24.158 1.00 97.44 208 LEU A C 1
ATOM 1608 O O . LEU A 1 208 ? -12.672 -5.918 23.689 1.00 97.44 208 LEU A O 1
ATOM 1612 N N . ALA A 1 209 ? -14.097 -4.199 23.418 1.00 97.12 209 ALA A N 1
ATOM 1613 C CA . ALA A 1 209 ? -14.142 -4.262 21.959 1.00 97.12 209 ALA A CA 1
ATOM 1614 C C . ALA A 1 209 ? -13.904 -2.876 21.351 1.00 97.12 209 ALA A C 1
ATOM 1616 O O . ALA A 1 209 ? -14.311 -1.859 21.913 1.00 97.12 209 ALA A O 1
ATOM 1617 N N . VAL A 1 210 ? -13.268 -2.836 20.181 1.00 96.88 210 VAL A N 1
ATOM 1618 C CA . VAL A 1 210 ? -12.963 -1.596 19.456 1.00 96.88 210 VAL A CA 1
ATOM 1619 C C . VAL A 1 210 ? -13.722 -1.607 18.137 1.00 96.88 210 VAL A C 1
ATOM 1621 O O . VAL A 1 210 ? -13.689 -2.608 17.422 1.00 96.88 210 VAL A O 1
ATOM 1624 N N . LEU A 1 211 ? -14.394 -0.502 17.822 1.00 96.69 211 LEU A N 1
ATOM 1625 C CA . LEU A 1 211 ? -15.238 -0.331 16.643 1.00 96.69 211 LEU A CA 1
ATOM 1626 C C . LEU A 1 211 ? -14.830 0.925 15.848 1.00 96.69 211 LEU A C 1
ATOM 1628 O O . LEU A 1 211 ? -14.481 1.935 16.461 1.00 96.69 211 LEU A O 1
ATOM 1632 N N . PRO A 1 212 ? -14.940 0.908 14.507 1.00 95.19 212 PRO A N 1
ATOM 1633 C CA . PRO A 1 212 ? -15.232 -0.264 13.674 1.00 95.19 212 PRO A CA 1
ATOM 1634 C C . PRO A 1 212 ? -14.011 -1.176 13.476 1.00 95.19 212 PRO A C 1
ATOM 1636 O O . PRO A 1 212 ? -14.166 -2.371 13.247 1.00 95.19 212 PRO A O 1
ATOM 1639 N N . GLU A 1 213 ? -12.796 -0.637 13.585 1.00 91.62 213 GLU A N 1
ATOM 1640 C CA . GLU A 1 213 ? -11.551 -1.367 13.343 1.00 91.62 213 GLU A CA 1
ATOM 1641 C C . GLU A 1 213 ? -10.490 -0.941 14.363 1.00 91.62 213 GLU A C 1
ATOM 1643 O O . GLU A 1 213 ? -10.090 0.219 14.418 1.00 91.62 213 GLU A O 1
ATOM 1648 N N . GLY A 1 214 ? -10.011 -1.880 15.180 1.00 85.56 214 GLY A N 1
ATOM 1649 C CA . GLY A 1 214 ? -8.997 -1.570 16.190 1.00 85.56 214 GLY A CA 1
ATOM 1650 C C . GLY A 1 214 ? -8.400 -2.790 16.868 1.00 85.56 214 GLY A C 1
ATOM 1651 O O . GLY A 1 214 ? -8.100 -2.753 18.061 1.00 85.56 214 GLY A O 1
ATOM 1652 N N . ILE A 1 215 ? -8.202 -3.870 16.105 1.00 90.06 215 ILE A N 1
ATOM 1653 C CA . ILE A 1 215 ? -7.619 -5.123 16.601 1.00 90.06 215 ILE A CA 1
ATOM 1654 C C . ILE A 1 215 ? -6.284 -4.899 17.327 1.00 90.06 215 ILE A C 1
ATOM 1656 O O . ILE A 1 215 ? -6.036 -5.516 18.358 1.00 90.06 215 ILE A O 1
ATOM 1660 N N . THR A 1 216 ? -5.464 -3.954 16.857 1.00 92.88 216 THR A N 1
ATOM 1661 C CA . THR A 1 216 ? -4.204 -3.577 17.512 1.00 92.88 216 THR A CA 1
ATOM 1662 C C . THR A 1 216 ? -4.430 -2.996 18.906 1.00 92.88 216 THR A C 1
ATOM 1664 O O . THR A 1 216 ? -3.666 -3.304 19.815 1.00 92.88 216 THR A O 1
ATOM 1667 N N . LEU A 1 217 ? -5.477 -2.185 19.108 1.00 94.06 217 LEU A N 1
ATOM 1668 C CA . LEU A 1 217 ? -5.775 -1.611 20.423 1.00 94.06 217 LEU A CA 1
ATOM 1669 C C . LEU A 1 217 ? -6.255 -2.704 21.378 1.00 94.06 217 LEU A C 1
ATOM 1671 O O . LEU A 1 217 ? -5.748 -2.780 22.490 1.00 94.06 217 LEU A O 1
ATOM 1675 N N . ASN A 1 218 ? -7.143 -3.595 20.917 1.00 91.38 218 ASN A N 1
ATOM 1676 C CA . ASN A 1 218 ? -7.559 -4.780 21.680 1.00 91.38 218 ASN A CA 1
ATOM 1677 C C . ASN A 1 218 ? -6.347 -5.618 22.114 1.00 91.38 218 ASN A C 1
ATOM 1679 O O . ASN A 1 218 ? -6.204 -5.960 23.287 1.00 91.38 218 ASN A O 1
ATOM 1683 N N . PHE A 1 219 ? -5.455 -5.922 21.165 1.00 93.50 219 PHE A N 1
ATOM 1684 C CA . PHE A 1 219 ? -4.267 -6.737 21.405 1.00 93.50 219 PHE A CA 1
ATOM 1685 C C . PHE A 1 219 ? -3.318 -6.097 22.427 1.00 93.50 219 PHE A C 1
ATOM 1687 O O . PHE A 1 219 ? -2.899 -6.766 23.373 1.00 93.50 219 PHE A O 1
ATOM 1694 N N . LEU A 1 220 ? -3.005 -4.808 22.259 1.00 95.69 220 LEU A N 1
ATOM 1695 C CA . LEU A 1 220 ? -2.080 -4.083 23.134 1.00 95.69 220 LEU A CA 1
ATOM 1696 C C . LEU A 1 220 ? -2.672 -3.782 24.516 1.00 95.69 220 LEU A C 1
ATOM 1698 O O . LEU A 1 220 ? -1.928 -3.765 25.490 1.00 95.69 220 LEU A O 1
ATOM 1702 N N . ALA A 1 221 ? -3.988 -3.583 24.621 1.00 94.88 221 ALA A N 1
ATOM 1703 C CA . ALA A 1 221 ? -4.669 -3.322 25.890 1.00 94.88 221 ALA A CA 1
ATOM 1704 C C . ALA A 1 221 ? -4.784 -4.563 26.791 1.00 94.88 221 ALA A C 1
ATOM 1706 O O . ALA A 1 221 ? -5.171 -4.444 27.953 1.00 94.88 221 ALA A O 1
ATOM 1707 N N . ARG A 1 222 ? -4.494 -5.764 26.268 1.00 94.38 222 ARG A N 1
ATOM 1708 C CA . ARG A 1 222 ? -4.581 -7.035 27.012 1.00 94.38 222 ARG A CA 1
ATOM 1709 C C . ARG A 1 222 ? -5.950 -7.266 27.672 1.00 94.38 222 ARG A C 1
ATOM 1711 O O . ARG A 1 222 ? -6.035 -7.902 28.716 1.00 94.38 222 ARG A O 1
ATOM 1718 N N . ARG A 1 223 ? -7.023 -6.767 27.052 1.00 94.75 223 ARG A N 1
ATOM 1719 C CA . ARG A 1 223 ? -8.413 -7.014 27.463 1.00 94.75 223 ARG A CA 1
ATOM 1720 C C . ARG A 1 223 ? -9.060 -8.003 26.496 1.00 94.75 223 ARG A C 1
ATOM 1722 O O . ARG A 1 223 ? -8.790 -7.974 25.296 1.00 94.75 223 ARG A O 1
ATOM 1729 N N . VAL A 1 224 ? -9.897 -8.897 27.013 1.00 95.50 224 VAL A N 1
ATOM 1730 C CA . VAL A 1 224 ? -10.580 -9.901 26.185 1.00 95.50 224 VAL A CA 1
ATOM 1731 C C . VAL A 1 224 ? -11.674 -9.216 25.367 1.00 95.50 224 VAL A C 1
ATOM 1733 O O . VAL A 1 224 ? -12.532 -8.544 25.937 1.00 95.50 224 VAL A O 1
ATOM 1736 N N . ASN A 1 225 ? -11.679 -9.416 24.046 1.00 95.75 225 ASN A N 1
ATOM 1737 C CA . ASN A 1 225 ? -12.860 -9.142 23.228 1.00 95.75 225 ASN A CA 1
ATOM 1738 C C . ASN A 1 225 ? -13.814 -10.341 23.374 1.00 95.75 225 ASN A C 1
ATOM 1740 O O . ASN A 1 225 ? -13.452 -11.439 22.951 1.00 95.75 225 ASN A O 1
ATOM 1744 N N . PRO A 1 226 ? -15.001 -10.166 23.979 1.00 95.56 226 PRO A N 1
ATOM 1745 C CA . PRO A 1 226 ? -15.926 -11.267 24.246 1.00 95.56 226 PRO A CA 1
ATOM 1746 C C . PRO A 1 226 ? -16.698 -11.702 22.993 1.00 95.56 226 PRO A C 1
ATOM 1748 O O . PRO A 1 226 ? -17.463 -12.662 23.034 1.00 95.56 226 PRO A O 1
ATOM 1751 N N . THR A 1 227 ? -16.505 -11.006 21.871 1.00 93.00 227 THR A N 1
ATOM 1752 C CA . THR A 1 227 ? -17.187 -11.268 20.606 1.00 93.00 227 THR A CA 1
ATOM 1753 C C . THR A 1 227 ? -16.242 -11.947 19.610 1.00 93.00 227 THR A C 1
ATOM 1755 O O . THR A 1 227 ? -15.037 -11.683 19.616 1.00 93.00 227 THR A O 1
ATOM 1758 N N . PRO A 1 228 ? -16.763 -12.757 18.670 1.00 90.62 228 PRO A N 1
ATOM 1759 C CA . PRO A 1 228 ? -15.958 -13.295 17.572 1.00 90.62 228 PRO A CA 1
ATOM 1760 C C . PRO A 1 228 ? -15.625 -12.237 16.499 1.00 90.62 228 PRO A C 1
ATOM 1762 O O . PRO A 1 228 ? -14.949 -12.543 15.518 1.00 90.62 228 PRO A O 1
ATOM 1765 N N . CYS A 1 229 ? -16.116 -11.001 16.645 1.00 91.94 229 CYS A N 1
ATOM 1766 C CA . CYS A 1 229 ? -16.010 -9.946 15.641 1.00 91.94 229 CYS A CA 1
ATOM 1767 C C . CYS A 1 229 ? -14.804 -9.047 15.945 1.00 91.94 229 CYS A C 1
ATOM 1769 O O . CYS A 1 229 ? -14.865 -8.161 16.798 1.00 91.94 229 CYS A O 1
ATOM 1771 N N . LEU A 1 230 ? -13.693 -9.278 15.240 1.00 89.56 230 LEU A N 1
ATOM 1772 C CA . LEU A 1 230 ? -12.443 -8.526 15.429 1.00 89.56 230 LEU A CA 1
ATOM 1773 C C . LEU A 1 230 ? -12.368 -7.225 14.613 1.00 89.56 230 LEU A C 1
ATOM 1775 O O . LEU A 1 230 ? -11.608 -6.325 14.969 1.00 89.56 230 LEU A O 1
ATOM 1779 N N . SER A 1 231 ? -13.133 -7.146 13.526 1.00 92.62 231 SER A N 1
ATOM 1780 C CA . SER A 1 231 ? -13.230 -5.995 12.628 1.00 92.62 231 SER A CA 1
ATOM 1781 C C . SER A 1 231 ? -14.651 -5.900 12.085 1.00 92.62 231 SER A C 1
ATOM 1783 O O . SER A 1 231 ? -15.302 -6.923 11.859 1.00 92.62 231 SER A O 1
ATOM 1785 N N . TRP A 1 232 ? -15.113 -4.672 11.884 1.00 93.81 232 TRP A N 1
ATOM 1786 C CA . TRP A 1 232 ? -16.422 -4.324 11.341 1.00 93.81 232 TRP A CA 1
ATOM 1787 C C . TRP A 1 232 ? -16.294 -3.558 10.025 1.00 93.81 232 TRP A C 1
ATOM 1789 O O . TRP A 1 232 ? -17.061 -2.639 9.767 1.00 93.81 232 TRP A O 1
ATOM 1799 N N . ASP A 1 233 ? -15.316 -3.915 9.194 1.00 92.12 233 ASP A N 1
ATOM 1800 C CA . ASP A 1 233 ? -15.206 -3.379 7.841 1.00 92.12 233 ASP A CA 1
ATOM 1801 C C . ASP A 1 233 ? -16.242 -4.011 6.884 1.00 92.12 233 ASP A C 1
ATOM 1803 O O . ASP A 1 233 ? -16.756 -5.109 7.145 1.00 92.12 233 ASP A O 1
ATOM 1807 N N . PRO A 1 234 ? -16.550 -3.347 5.754 1.00 91.62 234 PRO A N 1
ATOM 1808 C CA . PRO A 1 234 ? -17.537 -3.831 4.791 1.00 91.62 234 PRO A CA 1
ATOM 1809 C C . PRO A 1 234 ? -17.304 -5.263 4.289 1.00 91.62 234 PRO A C 1
ATOM 1811 O O . PRO A 1 234 ? -18.275 -5.990 4.083 1.00 91.62 234 PRO A O 1
ATOM 1814 N N . ASN A 1 235 ? -16.055 -5.730 4.150 1.00 91.00 235 ASN A N 1
ATOM 1815 C CA . ASN A 1 235 ? -15.806 -7.102 3.685 1.00 91.00 235 ASN A CA 1
ATOM 1816 C C . ASN A 1 235 ? -16.249 -8.126 4.729 1.00 91.00 235 ASN A C 1
ATOM 1818 O O . ASN A 1 235 ? -16.894 -9.117 4.387 1.00 91.00 235 ASN A O 1
ATOM 1822 N N . MET A 1 236 ? -15.946 -7.876 6.006 1.00 92.56 236 MET A N 1
ATOM 1823 C CA . MET A 1 236 ? -16.369 -8.751 7.101 1.00 92.56 236 MET A CA 1
ATOM 1824 C C . MET A 1 236 ? -17.894 -8.807 7.203 1.00 92.56 236 MET A C 1
ATOM 1826 O O . MET A 1 236 ? -18.461 -9.884 7.382 1.00 92.56 236 MET A O 1
ATOM 1830 N N . MET A 1 237 ? -18.575 -7.678 7.001 1.00 92.25 237 MET A N 1
ATOM 1831 C CA . MET A 1 237 ? -20.039 -7.642 6.989 1.00 92.25 237 MET A CA 1
ATOM 1832 C C . MET A 1 237 ? -20.652 -8.410 5.818 1.00 92.25 237 MET A C 1
ATOM 1834 O O . MET A 1 237 ? -21.674 -9.067 6.010 1.00 92.25 237 MET A O 1
ATOM 1838 N N . ILE A 1 238 ? -20.042 -8.360 4.630 1.00 91.75 238 ILE A N 1
ATOM 1839 C CA . ILE A 1 238 ? -20.487 -9.142 3.466 1.00 91.75 238 ILE A CA 1
ATOM 1840 C C . ILE A 1 238 ? -20.316 -10.641 3.732 1.00 91.75 238 ILE A C 1
ATOM 1842 O O . ILE A 1 238 ? -21.216 -11.424 3.440 1.00 91.75 238 ILE A O 1
ATOM 1846 N N . VAL A 1 239 ? -19.176 -11.045 4.300 1.00 93.75 239 VAL A N 1
ATOM 1847 C CA . VAL A 1 239 ? -18.851 -12.461 4.527 1.00 93.75 239 VAL A CA 1
ATOM 1848 C C . VAL A 1 239 ? -19.673 -13.064 5.669 1.00 93.75 239 VAL A C 1
ATOM 1850 O O . VAL A 1 239 ? -20.189 -14.172 5.536 1.00 93.75 239 VAL A O 1
ATOM 1853 N N . PHE A 1 240 ? -19.792 -12.364 6.799 1.00 94.06 240 PHE A N 1
ATOM 1854 C CA . PHE A 1 240 ? -20.399 -12.910 8.019 1.00 94.06 240 PHE A CA 1
ATOM 1855 C C . PHE A 1 240 ? -21.843 -12.457 8.257 1.00 94.06 240 PHE A C 1
ATOM 1857 O O . PHE A 1 240 ? -22.552 -13.081 9.051 1.00 94.06 240 PHE A O 1
ATOM 1864 N N . GLY A 1 241 ? -22.291 -11.414 7.556 1.00 94.56 241 GLY A N 1
ATOM 1865 C CA . GLY A 1 241 ? -23.611 -10.810 7.695 1.00 94.56 241 GLY A CA 1
ATOM 1866 C C . GLY A 1 241 ? -23.695 -9.853 8.885 1.00 94.56 241 GLY A C 1
ATOM 1867 O O . GLY A 1 241 ? -23.549 -10.262 10.038 1.00 94.56 241 GLY A O 1
ATOM 1868 N N . GLN A 1 242 ? -24.025 -8.583 8.625 1.00 94.31 242 GLN A N 1
ATOM 1869 C CA . GLN A 1 242 ? -24.117 -7.547 9.665 1.00 94.31 242 GLN A CA 1
ATOM 1870 C C . GLN A 1 242 ? -25.060 -7.940 10.813 1.00 94.31 242 GLN A C 1
ATOM 1872 O O . GLN A 1 242 ? -24.686 -7.810 11.972 1.00 94.31 242 GLN A O 1
ATOM 1877 N N . ALA A 1 243 ? -26.253 -8.468 10.515 1.00 95.44 243 ALA A N 1
ATOM 1878 C CA . ALA A 1 243 ? -27.227 -8.847 11.544 1.00 95.44 243 ALA A CA 1
ATOM 1879 C C . ALA A 1 243 ? -26.688 -9.927 12.498 1.00 95.44 243 ALA A C 1
ATOM 1881 O O . ALA A 1 243 ? -26.902 -9.856 13.706 1.00 95.44 243 ALA A O 1
ATOM 1882 N N . ARG A 1 244 ? -25.936 -10.900 11.968 1.00 95.94 244 ARG A N 1
ATOM 1883 C CA . ARG A 1 244 ? -25.314 -11.959 12.770 1.00 95.94 244 ARG A CA 1
ATOM 1884 C C . ARG A 1 244 ? -24.185 -11.411 13.634 1.00 95.94 244 ARG A C 1
ATOM 1886 O O . ARG A 1 244 ? -24.075 -11.792 14.795 1.00 95.94 244 ARG A O 1
ATOM 1893 N N . MET A 1 245 ? -23.367 -10.520 13.079 1.00 96.19 245 MET A N 1
ATOM 1894 C CA . MET A 1 245 ? -22.314 -9.844 13.835 1.00 96.19 245 MET A CA 1
ATOM 1895 C C . MET A 1 245 ? -22.912 -9.000 14.969 1.00 96.19 245 MET A C 1
ATOM 1897 O O . MET A 1 245 ? -22.441 -9.085 16.101 1.00 96.19 245 MET A O 1
ATOM 1901 N N . THR A 1 246 ? -23.986 -8.246 14.698 1.00 96.56 246 THR A N 1
ATOM 1902 C CA . THR A 1 246 ? -24.717 -7.458 15.707 1.00 96.56 246 THR A CA 1
ATOM 1903 C C . THR A 1 246 ? -25.277 -8.357 16.800 1.00 96.56 246 THR A C 1
ATOM 1905 O O . THR A 1 246 ? -24.964 -8.139 17.965 1.00 96.56 246 THR A O 1
ATOM 1908 N N . ALA A 1 247 ? -25.984 -9.430 16.444 1.00 96.44 247 ALA A N 1
ATOM 1909 C CA . ALA A 1 247 ? -26.509 -10.381 17.421 1.00 96.44 247 ALA A CA 1
ATOM 1910 C C . ALA A 1 247 ? -25.403 -11.017 18.284 1.00 96.44 247 ALA A C 1
ATOM 1912 O O . ALA A 1 247 ? -25.573 -11.179 19.490 1.00 96.44 247 ALA A O 1
ATOM 1913 N N . ALA A 1 248 ? -24.247 -11.345 17.697 1.00 95.56 248 ALA A N 1
ATOM 1914 C CA . ALA A 1 248 ? -23.112 -11.882 18.446 1.00 95.56 248 ALA A CA 1
ATOM 1915 C C . ALA A 1 248 ? -22.536 -10.865 19.447 1.00 95.56 248 ALA A C 1
ATOM 1917 O O . ALA A 1 248 ? -22.148 -11.255 20.549 1.00 95.56 248 ALA A O 1
ATOM 1918 N N . PHE A 1 249 ? -22.499 -9.582 19.073 1.00 96.50 249 PHE A N 1
ATOM 1919 C CA . PHE A 1 249 ? -22.059 -8.493 19.945 1.00 96.50 249 PHE A CA 1
ATOM 1920 C C . PHE A 1 249 ? -23.042 -8.247 21.093 1.00 96.50 249 PHE A C 1
ATOM 1922 O O . PHE A 1 249 ? -22.626 -8.106 22.238 1.00 96.50 249 PHE A O 1
ATOM 1929 N N . GLU A 1 250 ? -24.344 -8.244 20.806 1.00 96.31 250 GLU A N 1
ATOM 1930 C CA . GLU A 1 250 ? -25.397 -8.054 21.811 1.00 96.31 250 GLU A CA 1
ATOM 1931 C C . GLU A 1 250 ? -25.493 -9.228 22.793 1.00 96.31 250 GLU A C 1
ATOM 1933 O O . GLU A 1 250 ? -25.760 -9.017 23.976 1.00 96.31 250 GLU A O 1
ATOM 1938 N N . ALA A 1 251 ? -25.245 -10.456 22.324 1.00 96.62 251 ALA A N 1
ATOM 1939 C CA . ALA A 1 251 ? -25.249 -11.659 23.155 1.00 96.62 251 ALA A CA 1
ATOM 1940 C C . ALA A 1 251 ? -24.049 -11.732 24.115 1.00 96.62 251 ALA A C 1
ATOM 1942 O O . ALA A 1 251 ? -24.175 -12.272 25.212 1.00 96.62 251 ALA A O 1
ATOM 1943 N N . HIS A 1 252 ? -22.900 -11.172 23.723 1.00 96.06 252 HIS A N 1
ATOM 1944 C CA . HIS A 1 252 ? -21.676 -11.146 24.531 1.00 96.06 252 HIS A CA 1
ATOM 1945 C C . HIS A 1 252 ? -21.137 -9.713 24.640 1.00 96.06 252 HIS A C 1
ATOM 1947 O O . HIS A 1 252 ? -20.076 -9.400 24.097 1.00 96.06 252 HIS A O 1
ATOM 1953 N N . PRO A 1 253 ? -21.873 -8.814 25.309 1.00 96.81 253 PRO A N 1
ATOM 1954 C CA . PRO A 1 253 ? -21.565 -7.394 25.299 1.00 96.81 253 PRO A CA 1
ATOM 1955 C C . PRO A 1 253 ? -20.337 -7.085 26.169 1.00 96.81 253 PRO A C 1
ATOM 1957 O O . PRO A 1 253 ? -20.309 -7.493 27.334 1.00 96.81 253 PRO A O 1
ATOM 1960 N N . PRO A 1 254 ? -19.338 -6.340 25.659 1.00 97.19 254 PRO A N 1
ATOM 1961 C CA . PRO A 1 254 ? -18.140 -6.007 26.426 1.00 97.19 254 PRO A CA 1
ATOM 1962 C C . PRO A 1 254 ? -18.422 -5.004 27.550 1.00 97.19 254 PRO A C 1
ATOM 1964 O O . PRO A 1 254 ? -19.358 -4.210 27.473 1.00 97.19 254 PRO A O 1
ATOM 1967 N N . ASP A 1 255 ? -17.579 -4.975 28.578 1.00 97.94 255 ASP A N 1
ATOM 1968 C CA . ASP A 1 255 ? -17.652 -3.973 29.651 1.00 97.94 255 ASP A CA 1
ATOM 1969 C C . ASP A 1 255 ? -17.329 -2.569 29.122 1.00 97.94 255 ASP A C 1
ATOM 1971 O O . ASP A 1 255 ? -17.926 -1.574 29.552 1.00 97.94 255 ASP A O 1
ATOM 1975 N N . TYR A 1 256 ? -16.419 -2.501 28.146 1.00 98.38 256 TYR A N 1
ATOM 1976 C CA . TYR A 1 256 ? -15.991 -1.274 27.488 1.00 98.38 256 TYR A CA 1
ATOM 1977 C C . TYR A 1 256 ? -16.066 -1.380 25.964 1.00 98.38 256 TYR A C 1
ATOM 1979 O O . TYR A 1 256 ? -15.709 -2.394 25.363 1.00 98.38 256 TYR A O 1
ATOM 1987 N N . VAL A 1 257 ? -16.478 -0.286 25.328 1.00 98.19 257 VAL A N 1
ATOM 1988 C CA . VAL A 1 257 ? -16.413 -0.114 23.873 1.00 98.19 257 VAL A CA 1
ATOM 1989 C C . VAL A 1 257 ? -15.523 1.073 23.569 1.00 98.19 257 VAL A C 1
ATOM 1991 O O . VAL A 1 257 ? -15.714 2.150 24.127 1.00 98.19 257 VAL A O 1
ATOM 1994 N N . VAL A 1 258 ? -14.566 0.894 22.669 1.00 98.12 258 VAL A N 1
ATOM 1995 C CA . VAL A 1 258 ? -13.760 1.991 22.140 1.00 98.12 258 VAL A CA 1
ATOM 1996 C C . VAL A 1 258 ? -14.223 2.291 20.723 1.00 98.12 258 VAL A C 1
ATOM 1998 O O . VAL A 1 258 ? -14.131 1.441 19.845 1.00 98.12 258 VAL A O 1
ATOM 2001 N N . LEU A 1 259 ? -14.706 3.503 20.492 1.00 97.88 259 LEU A N 1
ATOM 2002 C CA . LEU A 1 259 ? -14.970 4.020 19.158 1.00 97.88 259 LEU A CA 1
ATOM 2003 C C . LEU A 1 259 ? -13.718 4.737 18.658 1.00 97.88 259 LEU A C 1
ATOM 2005 O O . LEU A 1 259 ? -13.173 5.587 19.363 1.00 97.88 259 LEU A O 1
ATOM 2009 N N . ILE A 1 260 ? -13.268 4.415 17.451 1.00 96.12 260 ILE A N 1
ATOM 2010 C CA . ILE A 1 260 ? -12.145 5.086 16.793 1.00 96.12 260 ILE A CA 1
ATOM 2011 C C . ILE A 1 260 ? -12.585 5.637 15.443 1.00 96.12 260 ILE A C 1
ATOM 2013 O O . ILE A 1 260 ? -13.304 4.982 14.690 1.00 96.12 260 ILE A O 1
ATOM 2017 N N . GLU A 1 261 ? -12.141 6.853 15.132 1.00 94.94 261 GLU A N 1
ATOM 2018 C CA . GLU A 1 261 ? -12.357 7.437 13.813 1.00 94.94 261 GLU A CA 1
ATOM 2019 C C . GLU A 1 261 ? -11.645 6.603 12.741 1.00 94.94 261 GLU A C 1
ATOM 2021 O O . GLU A 1 261 ? -10.426 6.401 12.792 1.00 94.94 261 GLU A O 1
ATOM 2026 N N . ARG A 1 262 ? -12.407 6.166 11.737 1.00 91.56 262 ARG A N 1
ATOM 2027 C CA . ARG A 1 262 ? -11.910 5.387 10.606 1.00 91.56 262 ARG A CA 1
ATOM 2028 C C . ARG A 1 262 ? -12.593 5.859 9.328 1.00 91.56 262 ARG A C 1
ATOM 2030 O O . ARG A 1 262 ? -13.759 5.565 9.092 1.00 91.56 262 ARG A O 1
ATOM 2037 N N . ASN A 1 263 ? -11.823 6.532 8.477 1.00 88.25 263 ASN A N 1
ATOM 2038 C CA . ASN A 1 263 ? -12.226 6.816 7.104 1.00 88.25 263 ASN A CA 1
ATOM 2039 C C . ASN A 1 263 ? -12.344 5.483 6.353 1.00 88.25 263 ASN A C 1
ATOM 2041 O O . ASN A 1 263 ? -11.349 4.782 6.319 1.00 88.25 263 ASN A O 1
ATOM 2045 N N . GLN A 1 264 ? -13.502 5.141 5.787 1.00 86.75 264 GLN A N 1
ATOM 2046 C CA . GLN A 1 264 ? -13.721 3.903 5.014 1.00 86.75 264 GLN A CA 1
ATOM 2047 C C . GLN A 1 264 ? -13.944 4.185 3.518 1.00 86.75 264 GLN A C 1
ATOM 2049 O O . GLN A 1 264 ? -14.622 3.429 2.821 1.00 86.75 264 GLN A O 1
ATOM 2054 N N . SER A 1 265 ? -13.404 5.297 3.009 1.00 86.50 265 SER A N 1
ATOM 2055 C CA . SER A 1 265 ? -13.596 5.710 1.612 1.00 86.50 265 SER A CA 1
ATOM 2056 C C . SER A 1 265 ? -13.042 4.705 0.605 1.00 86.50 265 SER A C 1
ATOM 2058 O O . SER A 1 265 ? -13.494 4.690 -0.533 1.00 86.50 265 SER A O 1
ATOM 2060 N N . GLU A 1 266 ? -12.123 3.817 1.003 1.00 85.81 266 GLU A N 1
ATOM 2061 C CA . GLU A 1 266 ? -11.667 2.722 0.143 1.00 85.81 266 GLU A CA 1
ATOM 2062 C C . GLU A 1 266 ? -12.768 1.718 -0.241 1.00 85.81 266 GLU A C 1
ATOM 2064 O O . GLU A 1 266 ? -12.572 0.947 -1.181 1.00 85.81 266 GLU A O 1
ATOM 2069 N N . PHE A 1 267 ? -13.899 1.719 0.472 1.00 87.56 267 PHE A N 1
ATOM 2070 C CA . PHE A 1 267 ? -15.052 0.857 0.215 1.00 87.56 267 PHE A CA 1
ATOM 2071 C C . PHE A 1 267 ? -16.249 1.612 -0.371 1.00 87.56 267 PHE A C 1
ATOM 2073 O O . PHE A 1 267 ? -17.315 1.019 -0.511 1.00 87.56 267 PHE A O 1
ATOM 2080 N N . ASP A 1 268 ? -16.100 2.906 -0.677 1.00 87.38 268 ASP A N 1
ATOM 2081 C CA . ASP A 1 268 ? -17.205 3.780 -1.093 1.00 87.38 268 ASP A CA 1
ATOM 2082 C C . ASP A 1 268 ? -18.390 3.769 -0.096 1.00 87.38 268 ASP A C 1
ATOM 2084 O O . ASP A 1 268 ? -19.551 3.947 -0.467 1.00 87.38 268 ASP A O 1
ATOM 2088 N N . THR A 1 269 ? -18.100 3.562 1.196 1.00 86.00 269 THR A N 1
ATOM 2089 C CA . THR A 1 269 ? -19.091 3.529 2.285 1.00 86.00 269 THR A CA 1
ATOM 2090 C C . THR A 1 269 ? -18.985 4.752 3.202 1.00 86.00 269 THR A C 1
ATOM 2092 O O . THR A 1 269 ? -17.872 5.245 3.415 1.00 86.00 269 THR A O 1
ATOM 2095 N N . PRO A 1 270 ? -20.104 5.217 3.798 1.00 88.50 270 PRO A N 1
ATOM 2096 C CA . PRO A 1 270 ? -20.087 6.271 4.818 1.00 88.50 270 PRO A CA 1
ATOM 2097 C C . PRO A 1 270 ? -19.398 5.807 6.116 1.00 88.50 270 PRO A C 1
ATOM 2099 O O . PRO A 1 270 ? -18.964 4.659 6.240 1.00 88.50 270 PRO A O 1
ATOM 2102 N N . GLU A 1 271 ? -19.306 6.688 7.114 1.00 90.75 271 GLU A N 1
ATOM 2103 C CA . GLU A 1 271 ? -18.765 6.347 8.429 1.00 90.75 271 GLU A CA 1
ATOM 2104 C C . GLU A 1 271 ? -19.610 5.273 9.135 1.00 90.75 271 GLU A C 1
ATOM 2106 O O . GLU A 1 271 ? -20.828 5.175 8.956 1.00 90.75 271 GLU A O 1
ATOM 2111 N N . PHE A 1 272 ? -18.967 4.478 9.991 1.00 94.44 272 PHE A N 1
ATOM 2112 C CA . PHE A 1 272 ? -19.640 3.429 10.756 1.00 94.44 272 PHE A CA 1
ATOM 2113 C C . PHE A 1 272 ? -20.756 3.995 11.641 1.00 94.44 272 PHE A C 1
ATOM 2115 O O . PHE A 1 272 ? -20.543 4.946 12.387 1.00 94.44 272 PHE A O 1
ATOM 2122 N N . GLY A 1 273 ? -21.942 3.388 11.572 1.00 93.06 273 GLY A N 1
ATOM 2123 C CA . GLY A 1 273 ? -23.151 3.854 12.254 1.00 93.06 273 GLY A CA 1
ATOM 2124 C C . GLY A 1 273 ? -24.170 4.540 11.344 1.00 93.06 273 GLY A C 1
ATOM 2125 O O . GLY A 1 273 ? -25.300 4.759 11.779 1.00 93.06 273 GLY A O 1
ATOM 2126 N N . HIS A 1 274 ? -23.819 4.831 10.090 1.00 90.44 274 HIS A N 1
ATOM 2127 C CA . HIS A 1 274 ? -24.748 5.367 9.093 1.00 90.44 274 HIS A CA 1
ATOM 2128 C C . HIS A 1 274 ? -25.590 4.273 8.424 1.00 90.44 274 HIS A C 1
ATOM 2130 O O . HIS A 1 274 ? -25.334 3.074 8.560 1.00 90.44 274 HIS A O 1
ATOM 2136 N N . SER A 1 275 ? -26.630 4.694 7.694 1.00 85.12 275 SER A N 1
ATOM 2137 C CA . SER A 1 275 ? -27.559 3.776 7.029 1.00 85.12 275 SER A CA 1
ATOM 2138 C C . SER A 1 275 ? -26.823 2.783 6.127 1.00 85.12 275 SER A C 1
ATOM 2140 O O . SER A 1 275 ? -25.989 3.166 5.311 1.00 85.12 275 SER A O 1
ATOM 2142 N N . GLY A 1 276 ? -27.120 1.495 6.312 1.00 83.69 276 GLY A N 1
ATOM 2143 C CA . GLY A 1 276 ? -26.490 0.402 5.569 1.00 83.69 276 GLY A CA 1
ATOM 2144 C C . GLY A 1 276 ? -25.129 -0.062 6.101 1.00 83.69 276 GLY A C 1
ATOM 2145 O O . GLY A 1 276 ? -24.636 -1.075 5.616 1.00 83.69 276 GLY A O 1
ATOM 2146 N N . TYR A 1 277 ? -24.544 0.606 7.104 1.00 91.94 277 TYR A N 1
ATOM 2147 C CA . TYR A 1 277 ? -23.229 0.242 7.639 1.00 91.94 277 TYR A CA 1
ATOM 2148 C C . TYR A 1 277 ? -23.143 0.432 9.160 1.00 91.94 277 TYR A C 1
ATOM 2150 O O . TYR A 1 277 ? -22.944 1.531 9.674 1.00 91.94 277 TYR A O 1
ATOM 2158 N N . GLY A 1 278 ? -23.311 -0.656 9.916 1.00 93.38 278 GLY A N 1
ATOM 2159 C CA . GLY A 1 278 ? -23.144 -0.659 11.378 1.00 93.38 278 GLY A CA 1
ATOM 2160 C C . GLY A 1 278 ? -24.225 0.078 12.184 1.00 93.38 278 GLY A C 1
ATOM 2161 O O . GLY A 1 278 ? -24.146 0.097 13.411 1.00 93.38 278 GLY A O 1
ATOM 2162 N N . GLN A 1 279 ? -25.247 0.646 11.531 1.00 95.00 279 GLN A N 1
ATOM 2163 C CA . GLN A 1 279 ? -26.298 1.460 12.162 1.00 95.00 279 GLN A CA 1
ATOM 2164 C C . GLN A 1 279 ? -26.966 0.785 13.366 1.00 95.00 279 GLN A C 1
ATOM 2166 O O . GLN A 1 279 ? -27.049 1.383 14.435 1.00 95.00 279 GLN A O 1
ATOM 2171 N N . ALA A 1 280 ? -27.423 -0.461 13.202 1.00 95.31 280 ALA A N 1
ATOM 2172 C CA . ALA A 1 280 ? -28.136 -1.184 14.255 1.00 95.31 280 ALA A CA 1
ATOM 2173 C C . ALA A 1 280 ? -27.260 -1.375 15.502 1.00 95.31 280 ALA A C 1
ATOM 2175 O O . ALA A 1 280 ? -27.697 -1.097 16.618 1.00 95.31 280 ALA A O 1
ATOM 2176 N N . LEU A 1 281 ? -25.993 -1.760 15.304 1.00 96.69 281 LEU A N 1
ATOM 2177 C CA . LEU A 1 281 ? -25.056 -1.895 16.413 1.00 96.69 281 LEU A CA 1
ATOM 2178 C C . LEU A 1 281 ? -24.795 -0.546 17.081 1.00 96.69 281 LEU A C 1
ATOM 2180 O O . LEU A 1 281 ? -24.817 -0.466 18.303 1.00 96.69 281 LEU A O 1
ATOM 2184 N N . MET A 1 282 ? -24.557 0.513 16.307 1.00 97.19 282 ME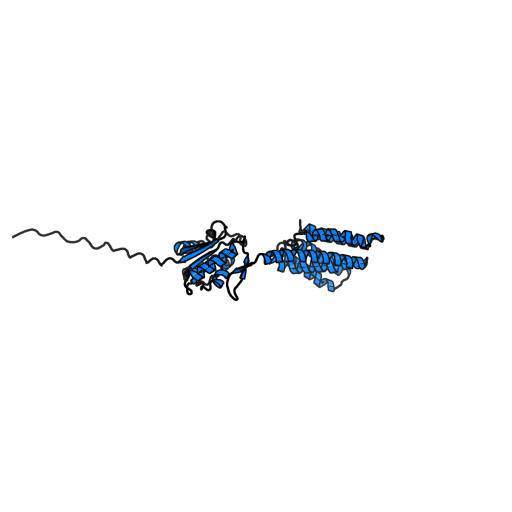T A N 1
ATOM 2185 C CA . MET A 1 282 ? -24.292 1.833 16.878 1.00 97.19 282 MET A CA 1
ATOM 2186 C C . MET A 1 282 ? -25.479 2.357 17.686 1.00 97.19 282 MET A C 1
ATOM 2188 O O . MET A 1 282 ? -25.279 2.864 18.787 1.00 97.19 282 MET A O 1
ATOM 2192 N N . GLN A 1 283 ? -26.712 2.154 17.214 1.00 96.50 283 GLN A N 1
ATOM 2193 C CA . GLN A 1 283 ? -27.917 2.487 17.976 1.00 96.50 283 GLN A CA 1
ATOM 2194 C C . GLN A 1 283 ? -27.994 1.706 19.298 1.00 96.50 283 GLN A C 1
ATOM 2196 O O . GLN A 1 283 ? -28.317 2.275 20.350 1.00 96.50 283 GLN A O 1
ATOM 2201 N N . TRP A 1 284 ? -27.660 0.414 19.266 1.00 96.81 284 TRP A N 1
ATOM 2202 C CA . TRP A 1 284 ? -27.597 -0.413 20.465 1.00 96.81 284 TRP A CA 1
ATOM 2203 C C . TRP A 1 284 ? -26.486 0.055 21.424 1.00 96.81 284 TRP A C 1
ATOM 2205 O O . TRP A 1 284 ? -26.737 0.212 22.620 1.00 96.81 284 TRP A O 1
ATOM 2215 N N . VAL A 1 285 ? -25.290 0.380 20.920 1.00 97.50 285 VAL A N 1
ATOM 2216 C CA . VAL A 1 285 ? -24.163 0.904 21.713 1.00 97.50 285 VAL A CA 1
ATOM 2217 C C . VAL A 1 285 ? -24.535 2.230 22.3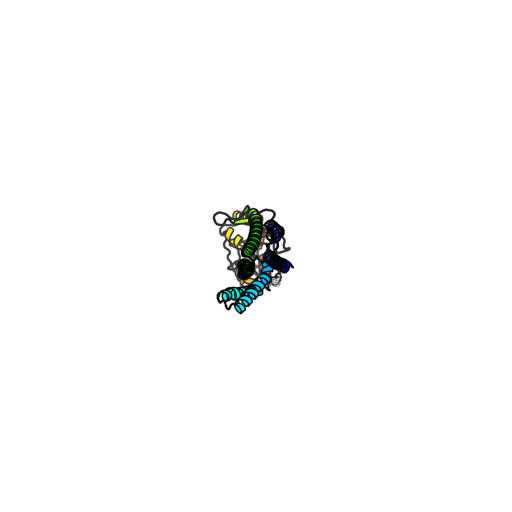79 1.00 97.50 285 VAL A C 1
ATOM 2219 O O . VAL A 1 285 ? -24.354 2.375 23.587 1.00 97.50 285 VAL A O 1
ATOM 2222 N N . THR A 1 286 ? -25.127 3.177 21.647 1.00 96.38 286 THR A N 1
ATOM 2223 C CA . THR A 1 286 ? -25.572 4.465 22.206 1.00 96.38 286 THR A CA 1
ATOM 2224 C C . THR A 1 286 ? -26.605 4.284 23.324 1.00 96.38 286 THR A C 1
ATOM 2226 O O . THR A 1 286 ? -26.575 5.016 24.318 1.00 96.38 286 THR A O 1
ATOM 2229 N N . THR A 1 287 ? -27.475 3.275 23.217 1.00 97.06 287 THR A N 1
ATOM 2230 C CA . THR A 1 287 ? -28.491 2.936 24.230 1.00 97.06 287 THR A CA 1
ATOM 2231 C C . THR A 1 287 ? -27.911 2.212 25.452 1.00 97.06 287 THR A C 1
ATOM 2233 O O . THR A 1 287 ? -28.382 2.421 26.571 1.00 97.06 287 THR A O 1
ATOM 2236 N N . ASN A 1 288 ? -26.842 1.430 25.296 1.00 98.00 288 ASN A N 1
ATOM 2237 C CA . ASN A 1 288 ? -26.322 0.564 26.362 1.00 98.00 288 ASN A CA 1
ATOM 2238 C C . ASN A 1 288 ? -25.011 1.047 27.002 1.00 98.00 288 ASN A C 1
ATOM 2240 O O . ASN A 1 288 ? -24.616 0.515 28.038 1.00 98.00 288 ASN A O 1
ATOM 2244 N N . TYR A 1 289 ? -24.347 2.058 26.438 1.00 98.38 289 TYR A N 1
ATOM 2245 C CA . TYR A 1 289 ? -23.054 2.550 26.916 1.00 98.38 289 TYR A CA 1
ATOM 2246 C C . TYR A 1 289 ? -23.048 4.066 27.112 1.00 98.38 289 TYR A C 1
ATOM 2248 O O . TYR A 1 289 ? -23.696 4.816 26.385 1.00 98.38 289 TYR A O 1
ATOM 2256 N N . SER A 1 290 ? -22.275 4.526 28.094 1.00 98.06 290 SER A N 1
ATOM 2257 C CA . SER A 1 290 ? -22.037 5.944 28.378 1.00 98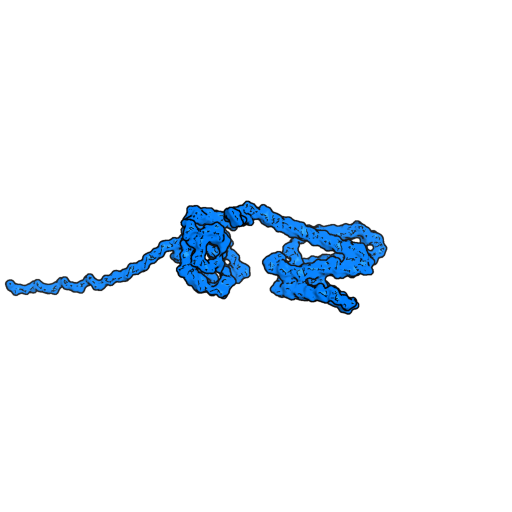.06 290 SER A CA 1
ATOM 2258 C C . SER A 1 290 ? -20.565 6.314 28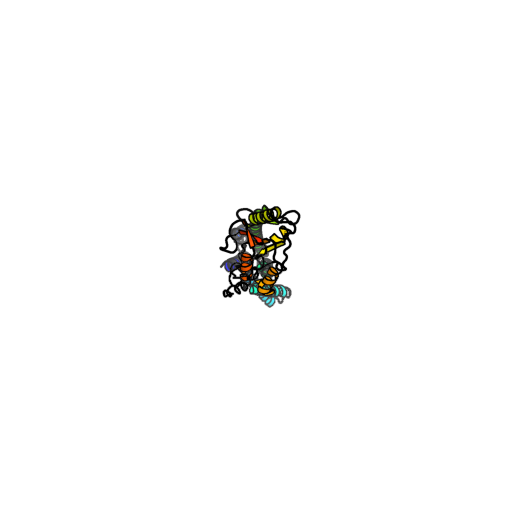.169 1.00 98.06 290 SER A C 1
ATOM 2260 O O . SER A 1 290 ? -19.698 5.532 28.569 1.00 98.06 290 SER A O 1
ATOM 2262 N N . PRO A 1 291 ? -20.254 7.491 27.598 1.00 98.12 291 PRO A N 1
ATOM 2263 C CA . PRO A 1 291 ? -18.876 7.930 27.404 1.00 98.12 291 PRO A CA 1
ATOM 2264 C C . PRO A 1 291 ? -18.172 8.193 28.735 1.00 98.12 291 PRO A C 1
ATOM 2266 O O . PRO A 1 291 ? -18.744 8.797 29.639 1.00 98.12 291 PRO A O 1
ATOM 2269 N N . VAL A 1 292 ? -16.921 7.744 28.834 1.00 98.44 292 VAL A N 1
ATOM 2270 C CA . VAL A 1 292 ? -16.062 7.907 30.021 1.00 98.44 292 VAL A CA 1
ATOM 2271 C C . VAL A 1 292 ? -14.721 8.561 29.702 1.00 98.44 292 VAL A C 1
ATOM 2273 O O . VAL A 1 292 ? -14.087 9.110 30.598 1.00 98.44 292 VAL A O 1
ATOM 2276 N N . PHE A 1 293 ? -14.295 8.546 28.436 1.00 98.44 293 PHE A N 1
ATOM 2277 C CA . PHE A 1 293 ? -13.085 9.236 28.003 1.00 98.44 293 PHE A CA 1
ATOM 2278 C C . PHE A 1 293 ? -13.164 9.635 26.530 1.00 98.44 293 PHE A C 1
ATOM 2280 O O . PHE A 1 293 ? -13.724 8.900 25.715 1.00 98.44 293 PHE A O 1
ATOM 2287 N N . LEU A 1 294 ? -12.600 10.792 26.188 1.00 98.31 294 LEU A N 1
ATOM 2288 C CA . LEU A 1 294 ? -12.535 11.304 24.821 1.00 98.31 294 LEU A CA 1
ATOM 2289 C C . LEU A 1 294 ? -11.134 11.843 24.540 1.00 98.31 294 LEU A C 1
ATOM 2291 O O . LEU A 1 294 ? -10.599 12.636 25.311 1.00 98.31 294 LEU A O 1
ATOM 2295 N N . ILE A 1 295 ? -10.576 11.442 23.404 1.00 97.75 295 ILE A N 1
ATOM 2296 C CA . ILE A 1 295 ? -9.292 11.905 22.892 1.00 97.75 295 ILE A CA 1
ATOM 2297 C C . ILE A 1 295 ? -9.534 12.520 21.516 1.00 97.75 295 ILE A C 1
ATOM 2299 O O . ILE A 1 295 ? -9.988 11.836 20.599 1.00 97.75 295 ILE A O 1
ATOM 2303 N N . GLY A 1 296 ? -9.203 13.800 21.351 1.00 95.62 296 GLY A N 1
ATOM 2304 C CA . GLY A 1 296 ? -9.447 14.515 20.098 1.00 95.62 296 GLY A CA 1
ATOM 2305 C C . GLY A 1 296 ? -10.931 14.832 19.901 1.00 95.62 296 GLY A C 1
ATOM 2306 O O . GLY A 1 296 ? -11.549 15.454 20.765 1.00 95.62 296 GLY A O 1
ATOM 2307 N N . HIS A 1 297 ? -11.490 14.447 18.753 1.00 95.62 297 HIS A N 1
ATOM 2308 C CA . HIS A 1 297 ? -12.885 14.721 18.396 1.00 95.62 297 HIS A CA 1
ATOM 2309 C C . HIS A 1 297 ? -13.800 13.515 18.632 1.00 95.62 297 HIS A C 1
ATOM 2311 O O . HIS A 1 297 ? -13.320 12.384 18.650 1.00 95.62 297 HIS A O 1
ATOM 2317 N N . PRO A 1 298 ? -15.118 13.723 18.798 1.00 96.00 298 PRO A N 1
ATOM 2318 C CA . PRO A 1 298 ? -16.077 12.626 18.751 1.00 96.00 298 PRO A CA 1
ATOM 2319 C C . PRO A 1 298 ? -15.913 11.829 17.442 1.00 96.00 298 PRO A C 1
ATOM 2321 O O . PRO A 1 298 ? -16.057 12.420 16.369 1.00 96.00 298 PRO A O 1
ATOM 2324 N N . PRO A 1 299 ? -15.573 10.529 17.511 1.00 96.06 299 PRO A N 1
ATOM 2325 C CA . PRO A 1 299 ? -15.342 9.720 16.322 1.00 96.06 299 PRO A CA 1
ATOM 2326 C C . PRO A 1 299 ? -16.660 9.419 15.598 1.00 96.06 299 PRO A C 1
ATOM 2328 O O . PRO A 1 299 ? -17.729 9.413 16.210 1.00 96.06 299 PRO A O 1
ATOM 2331 N N . LEU A 1 300 ? -16.561 9.106 14.307 1.00 93.75 300 LEU A N 1
ATOM 2332 C CA . LEU A 1 300 ? -17.632 8.654 13.416 1.00 93.75 300 LEU A CA 1
ATOM 2333 C C . LEU A 1 300 ? -18.725 9.705 13.146 1.00 93.75 300 LEU A C 1
ATOM 2335 O O . LEU A 1 300 ? -19.863 9.350 12.851 1.00 93.75 300 LEU A O 1
ATOM 2339 N N . GLN A 1 301 ? -18.395 10.999 13.260 1.00 89.44 301 GLN A N 1
ATOM 2340 C CA . GLN A 1 301 ? -19.358 12.096 13.063 1.00 89.44 301 GLN A CA 1
ATOM 2341 C C . GLN A 1 301 ? -19.008 13.054 11.921 1.00 89.44 301 GLN A C 1
ATOM 2343 O O . GLN A 1 301 ? -19.896 13.515 11.214 1.00 89.44 301 GLN A O 1
ATOM 2348 N N . ASN A 1 302 ? -17.737 13.438 11.785 1.00 87.44 302 ASN A N 1
ATOM 2349 C CA . ASN A 1 302 ? -17.327 14.516 10.874 1.00 87.44 302 ASN A CA 1
ATOM 2350 C C . ASN A 1 302 ? -15.949 14.281 10.230 1.00 87.44 302 ASN A C 1
ATOM 2352 O O . ASN A 1 302 ? -15.303 15.235 9.789 1.00 87.44 302 ASN A O 1
ATOM 2356 N N . GLY A 1 303 ? -15.462 13.037 10.246 1.00 88.31 303 GLY A N 1
ATOM 2357 C CA . GLY A 1 303 ? -14.162 12.644 9.696 1.00 88.31 303 GLY A CA 1
ATOM 2358 C C . GLY A 1 303 ? -12.940 13.170 10.461 1.00 88.31 303 GLY A C 1
ATOM 2359 O O . GLY A 1 303 ? -11.802 12.909 10.060 1.00 88.31 303 GLY A O 1
ATOM 2360 N N . ARG A 1 304 ? -13.124 13.932 11.551 1.00 92.44 304 ARG A N 1
ATOM 2361 C CA . ARG A 1 304 ? -12.007 14.403 12.377 1.00 92.44 304 ARG A CA 1
ATOM 2362 C C . ARG A 1 304 ? -11.559 13.287 13.301 1.00 92.44 304 ARG A C 1
ATOM 2364 O O . ARG A 1 304 ? -12.356 12.701 14.023 1.00 92.44 304 ARG A O 1
ATOM 2371 N N . PHE A 1 305 ? -10.252 13.052 13.327 1.00 94.38 305 PHE A N 1
ATOM 2372 C CA . PHE A 1 305 ? -9.698 11.968 14.120 1.00 94.38 305 PHE A CA 1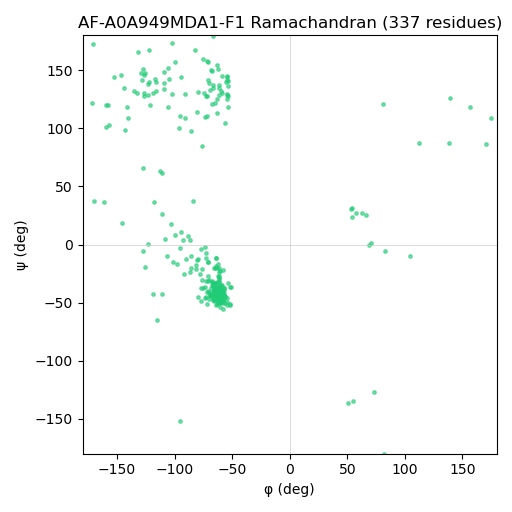
ATOM 2373 C C . PHE A 1 305 ? -9.978 12.127 15.621 1.00 94.38 305 PHE A C 1
ATOM 2375 O O . PHE A 1 305 ? -9.749 13.189 16.213 1.00 94.38 305 PHE A O 1
ATOM 2382 N N . GLY A 1 306 ? -10.399 11.027 16.237 1.00 95.81 306 GLY A N 1
ATOM 2383 C CA . GLY A 1 306 ? -10.493 10.891 17.677 1.00 95.81 306 GLY A CA 1
ATOM 2384 C C . GLY A 1 306 ? -10.795 9.465 18.115 1.00 95.81 306 GLY A C 1
ATOM 2385 O O . GLY A 1 306 ? -11.021 8.568 17.298 1.00 95.81 306 GLY A O 1
ATOM 2386 N N . ILE A 1 307 ? -10.732 9.265 19.426 1.00 97.88 307 ILE A N 1
ATOM 2387 C CA . ILE A 1 307 ? -11.014 8.001 20.102 1.00 97.88 307 ILE A CA 1
ATOM 2388 C C . ILE A 1 307 ? -11.940 8.309 21.272 1.00 97.88 307 ILE A C 1
ATOM 2390 O O . ILE A 1 307 ? -11.652 9.198 22.073 1.00 97.88 307 ILE A O 1
ATOM 2394 N N . GLN A 1 308 ? -13.032 7.564 21.398 1.00 98.38 308 GLN A N 1
ATOM 2395 C CA . GLN A 1 308 ? -13.957 7.677 22.517 1.00 98.38 308 GLN A CA 1
ATOM 2396 C C . GLN A 1 308 ? -14.095 6.331 23.215 1.00 98.38 308 GLN A C 1
ATOM 2398 O O . GLN A 1 308 ? -14.376 5.321 22.578 1.00 98.38 308 GLN A O 1
ATOM 2403 N N . ILE A 1 309 ? -13.916 6.320 24.531 1.00 98.62 309 ILE A N 1
ATOM 2404 C CA . ILE A 1 309 ? -14.091 5.130 25.359 1.00 98.62 309 ILE A CA 1
ATOM 2405 C C . ILE A 1 309 ? -15.437 5.236 26.060 1.00 98.62 309 ILE A C 1
ATOM 2407 O O . ILE A 1 309 ? -15.764 6.255 26.677 1.00 98.62 309 ILE A O 1
ATOM 2411 N N . LEU A 1 310 ? -16.218 4.172 25.951 1.00 98.69 310 LEU A N 1
ATOM 2412 C CA . LEU A 1 310 ? -17.547 4.030 26.507 1.00 98.69 310 LEU A CA 1
ATOM 2413 C C . LEU A 1 310 ? -17.544 2.895 27.531 1.00 98.69 310 LEU A C 1
ATOM 2415 O O . LEU A 1 310 ? -16.918 1.858 27.318 1.00 98.69 310 LEU A O 1
ATOM 2419 N N . ARG A 1 311 ? -18.286 3.073 28.621 1.00 98.44 311 ARG A N 1
ATOM 2420 C CA . ARG A 1 311 ? -18.521 2.052 29.644 1.00 98.44 311 ARG A CA 1
ATOM 2421 C C . ARG A 1 311 ? -19.960 1.571 29.565 1.00 98.44 311 ARG A C 1
ATOM 2423 O O . ARG A 1 311 ? -20.870 2.388 29.402 1.00 98.44 311 ARG A O 1
ATOM 2430 N N . ARG A 1 312 ? -20.165 0.263 29.704 1.00 97.75 312 ARG A N 1
ATOM 2431 C CA . ARG A 1 312 ? -21.501 -0.330 29.738 1.00 97.75 312 ARG A CA 1
ATOM 2432 C C . ARG A 1 312 ? -22.305 0.245 30.906 1.00 97.75 312 ARG A C 1
ATOM 2434 O O . ARG A 1 312 ? -21.807 0.332 32.031 1.00 97.75 312 ARG A O 1
ATOM 2441 N N . ARG A 1 313 ? -23.544 0.654 30.638 1.00 96.25 313 ARG A N 1
ATOM 2442 C CA . ARG A 1 313 ? -24.487 1.073 31.678 1.00 96.25 313 ARG A CA 1
ATOM 2443 C C . ARG A 1 313 ? -24.889 -0.147 32.519 1.00 96.25 313 ARG A C 1
ATOM 2445 O O . ARG A 1 313 ? -24.927 -1.259 31.987 1.00 96.25 313 ARG A O 1
ATOM 2452 N N . PRO A 1 314 ? -25.215 0.034 33.810 1.00 87.75 314 PRO A N 1
ATOM 2453 C CA . PRO A 1 314 ? -25.846 -1.023 34.591 1.00 87.75 314 PRO A CA 1
ATOM 2454 C C . PRO A 1 314 ? -27.099 -1.516 33.864 1.00 87.75 314 PRO A C 1
ATOM 2456 O O . PRO A 1 314 ? -27.825 -0.705 33.284 1.00 87.75 314 PRO A O 1
ATOM 2459 N N . ALA A 1 315 ? -27.349 -2.826 33.887 1.00 73.19 315 ALA A N 1
ATOM 2460 C CA . ALA A 1 315 ? -28.584 -3.371 33.338 1.00 73.19 315 ALA A CA 1
ATOM 2461 C C . ALA A 1 315 ? -29.773 -2.657 33.998 1.00 73.19 315 ALA A C 1
ATOM 2463 O O . ALA A 1 315 ? -29.854 -2.602 35.228 1.00 73.19 315 ALA A O 1
ATOM 2464 N N . GLN A 1 316 ? -30.667 -2.075 33.194 1.00 61.34 316 GLN A N 1
ATOM 2465 C CA . GLN A 1 316 ? -31.911 -1.544 33.736 1.00 61.34 316 GLN A CA 1
ATOM 2466 C C . GLN A 1 316 ? -32.683 -2.710 34.367 1.00 61.34 316 GLN A C 1
ATOM 2468 O O . GLN A 1 316 ? -32.843 -3.744 33.710 1.00 61.34 316 GLN A O 1
ATOM 2473 N N . PRO A 1 317 ? -33.143 -2.589 35.625 1.00 53.16 317 PRO A N 1
ATOM 2474 C CA . PRO A 1 317 ? -34.037 -3.586 36.185 1.00 53.16 317 PRO A CA 1
ATOM 2475 C C . PRO A 1 317 ? -35.300 -3.660 35.312 1.00 53.16 317 PRO A C 1
ATOM 2477 O O . PRO A 1 317 ? -35.724 -2.631 34.773 1.00 53.16 317 PRO A O 1
ATOM 2480 N N . PRO A 1 318 ? -35.893 -4.855 35.138 1.00 51.31 318 PRO A N 1
ATOM 2481 C CA . PRO A 1 318 ? -37.119 -4.993 34.367 1.00 51.31 318 PRO A CA 1
ATOM 2482 C C . PRO A 1 318 ? -38.194 -4.047 34.926 1.00 51.31 318 PRO A C 1
ATOM 2484 O O . PRO A 1 318 ? -38.242 -3.838 36.145 1.00 51.31 318 PRO A O 1
ATOM 2487 N N . PRO A 1 319 ? -39.042 -3.454 34.064 1.00 55.19 319 PRO A N 1
ATOM 2488 C CA . PRO A 1 319 ? -40.134 -2.609 34.523 1.00 55.19 319 PRO A CA 1
ATOM 2489 C C . PRO A 1 319 ? -40.978 -3.396 35.526 1.00 55.19 319 PRO A C 1
ATOM 2491 O O . PRO A 1 319 ? -41.333 -4.550 35.277 1.00 55.19 319 PRO A O 1
ATOM 2494 N N . ALA A 1 320 ? -41.240 -2.785 36.684 1.00 56.91 320 ALA A N 1
ATOM 2495 C CA . ALA A 1 320 ? -42.053 -3.403 37.720 1.00 56.91 320 ALA A CA 1
ATOM 2496 C C . ALA A 1 320 ? -43.396 -3.843 37.110 1.00 56.91 320 ALA A C 1
ATOM 2498 O O . ALA A 1 320 ? -43.968 -3.077 36.324 1.00 56.91 320 ALA A O 1
ATOM 2499 N N . PRO A 1 321 ? -43.895 -5.050 37.436 1.00 60.62 321 PRO A N 1
ATOM 2500 C CA . PRO A 1 321 ? -45.190 -5.488 36.943 1.00 60.62 321 PRO A CA 1
ATOM 2501 C C . PRO A 1 321 ? -46.252 -4.441 37.311 1.00 60.62 321 PRO A C 1
ATOM 2503 O O . PRO A 1 321 ? -46.164 -3.841 38.392 1.00 60.62 321 PRO A O 1
ATOM 2506 N N . PRO A 1 322 ? -47.221 -4.174 36.417 1.00 63.75 322 PRO A N 1
ATOM 2507 C CA . PRO A 1 322 ? -48.284 -3.222 36.696 1.00 63.75 322 PRO A CA 1
ATOM 2508 C C . PRO A 1 322 ? -48.955 -3.608 38.017 1.00 63.75 322 PRO A C 1
ATOM 2510 O O . PRO A 1 322 ? -49.316 -4.763 38.225 1.00 63.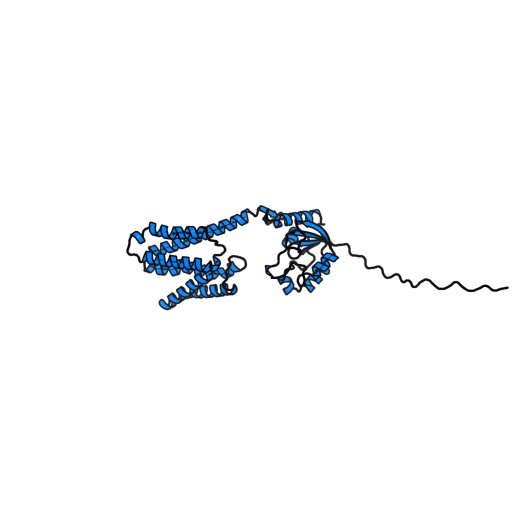75 322 PRO A O 1
ATOM 2513 N N . ARG A 1 323 ? -49.063 -2.647 38.943 1.00 57.94 323 ARG A N 1
ATOM 2514 C CA . ARG A 1 323 ? -49.839 -2.841 40.169 1.00 57.94 323 ARG A CA 1
ATOM 2515 C C . ARG A 1 323 ? -51.288 -3.056 39.748 1.00 57.94 323 ARG A C 1
ATOM 2517 O O . ARG A 1 323 ? -51.902 -2.119 39.245 1.00 57.94 323 ARG A O 1
ATOM 2524 N N . ASP A 1 324 ? -51.807 -4.258 39.968 1.00 52.62 324 ASP A N 1
ATOM 2525 C CA . ASP A 1 324 ? -53.232 -4.544 39.855 1.00 52.62 324 ASP A CA 1
ATOM 2526 C C . ASP A 1 324 ? -53.996 -3.591 40.780 1.00 52.62 324 ASP A C 1
ATOM 2528 O O . ASP A 1 324 ? -54.001 -3.728 42.003 1.00 52.62 324 ASP A O 1
ATOM 2532 N N . SER A 1 325 ? -54.636 -2.583 40.194 1.00 53.66 325 SER A N 1
ATOM 2533 C CA . SER A 1 325 ? -55.531 -1.656 40.882 1.00 53.66 325 SER A CA 1
ATOM 2534 C C . SER A 1 325 ? -56.951 -2.228 40.997 1.00 53.66 325 SER A C 1
ATOM 2536 O O . SER A 1 325 ? -57.927 -1.498 40.855 1.00 53.66 325 SER A O 1
ATOM 2538 N N . SER A 1 326 ? -57.091 -3.536 41.228 1.00 53.38 326 SER A N 1
ATOM 2539 C CA . SER A 1 326 ? -58.381 -4.226 41.379 1.00 53.38 326 SER A CA 1
ATOM 2540 C C . SER A 1 326 ? -58.595 -4.701 42.819 1.00 53.38 326 SER A C 1
ATOM 2542 O O . SER A 1 326 ? -58.692 -5.899 43.083 1.00 53.38 326 SER A O 1
ATOM 2544 N N . GLY A 1 327 ? -58.635 -3.769 43.773 1.00 52.44 327 GLY A N 1
ATOM 2545 C CA . GLY A 1 327 ? -58.714 -4.137 45.187 1.00 52.44 327 GLY A CA 1
ATOM 2546 C C . GLY A 1 327 ? -59.185 -3.048 46.143 1.00 52.44 327 GLY A C 1
ATOM 2547 O O . GLY A 1 327 ? -58.669 -2.985 47.251 1.00 52.44 327 GLY A O 1
ATOM 2548 N N . GLN A 1 328 ? -60.134 -2.198 45.749 1.00 46.72 328 GLN A N 1
ATOM 2549 C CA . GLN A 1 328 ? -60.917 -1.394 46.693 1.00 46.72 328 GLN A CA 1
ATOM 2550 C C . GLN A 1 328 ? -62.212 -0.944 46.014 1.00 46.72 328 GLN A C 1
ATOM 2552 O O . GLN A 1 328 ? -62.177 -0.090 45.141 1.00 46.72 328 GLN A O 1
ATOM 2557 N N . ASP A 1 329 ? -63.316 -1.627 46.328 1.00 48.75 329 ASP A N 1
ATOM 2558 C CA . ASP A 1 329 ? -64.610 -1.009 46.662 1.00 48.75 329 ASP A CA 1
ATOM 2559 C C . ASP A 1 329 ? -65.704 -2.076 46.728 1.00 48.75 329 ASP A C 1
ATOM 2561 O O . ASP A 1 329 ? -66.434 -2.346 45.779 1.00 48.75 329 ASP A O 1
ATOM 2565 N N . SER A 1 330 ? -65.847 -2.685 47.905 1.00 48.31 330 SER A N 1
ATOM 2566 C CA . SER A 1 330 ? -67.135 -3.245 48.302 1.00 48.31 330 SER A CA 1
ATOM 2567 C C . SER A 1 330 ? -67.216 -3.380 49.820 1.00 48.31 330 SER A C 1
ATOM 2569 O O . SER A 1 330 ? -66.457 -4.152 50.404 1.00 48.31 330 SER A O 1
ATOM 2571 N N . LYS A 1 331 ? -68.216 -2.685 50.387 1.00 46.31 331 LYS A N 1
ATOM 2572 C CA . LYS A 1 331 ? -68.888 -2.852 51.696 1.00 46.31 331 LYS A CA 1
ATOM 2573 C C . LYS A 1 331 ? -68.654 -1.746 52.738 1.00 46.31 331 LYS A C 1
ATOM 2575 O O . LYS A 1 331 ? -67.890 -1.925 53.677 1.00 46.31 331 LYS A O 1
ATOM 2580 N N . SER A 1 332 ? -69.489 -0.706 52.683 1.00 47.53 332 SER A N 1
ATOM 2581 C CA . SER A 1 332 ? -70.257 -0.266 53.863 1.00 47.53 332 SER A CA 1
ATOM 2582 C C . SER A 1 332 ? -71.512 0.527 53.457 1.00 47.53 332 SER A C 1
ATOM 2584 O O . SER A 1 332 ? -71.460 1.692 53.079 1.00 47.53 332 SER A O 1
ATOM 2586 N N . SER A 1 333 ? -72.678 -0.117 53.516 1.00 45.44 333 SER A N 1
ATOM 2587 C CA . SER A 1 333 ? -73.965 0.549 53.765 1.00 45.44 333 SER A CA 1
ATOM 2588 C C . SER A 1 333 ? -75.052 -0.494 53.980 1.00 45.44 333 SER A C 1
ATOM 2590 O O . SER A 1 333 ? -75.304 -1.318 53.106 1.00 45.44 333 SER A O 1
ATOM 2592 N N . GLY A 1 334 ? -75.692 -0.434 55.147 1.00 43.19 334 GLY A N 1
ATOM 2593 C CA . GLY A 1 334 ? -76.940 -1.139 55.426 1.00 43.19 334 GLY A CA 1
ATOM 2594 C C . GLY A 1 334 ? -76.992 -1.775 56.810 1.00 43.19 334 GLY A C 1
ATOM 2595 O O . GLY A 1 334 ? -76.664 -2.946 56.938 1.00 43.19 334 GLY A O 1
ATOM 2596 N N . MET A 1 335 ? -77.426 -1.016 57.823 1.00 41.28 335 MET A N 1
ATOM 2597 C CA . MET A 1 335 ? -78.581 -1.370 58.670 1.00 41.28 335 MET A CA 1
ATOM 2598 C C . MET A 1 335 ? -78.755 -0.362 59.818 1.00 41.28 335 MET A C 1
ATOM 2600 O O . MET A 1 335 ? -77.996 -0.346 60.782 1.00 41.28 335 MET A O 1
ATOM 2604 N N . GLN A 1 336 ? -79.806 0.451 59.710 1.00 42.06 336 GLN A N 1
ATOM 2605 C CA . GLN A 1 336 ? -80.509 1.082 60.826 1.00 42.06 336 GLN A CA 1
ATOM 2606 C C . GLN A 1 336 ? -81.997 0.745 60.670 1.00 42.06 336 GLN A C 1
ATOM 2608 O O . GLN A 1 336 ? -82.543 0.930 59.584 1.00 42.06 336 GLN A O 1
ATOM 2613 N N . THR A 1 337 ? -82.582 0.221 61.752 1.00 50.72 337 THR A N 1
ATOM 2614 C CA . THR A 1 337 ? -83.992 -0.084 62.118 1.00 50.72 337 THR A CA 1
ATOM 2615 C C . THR A 1 337 ? -83.955 -1.445 62.827 1.00 50.72 337 THR A C 1
ATOM 2617 O O . THR A 1 337 ? -83.374 -2.382 62.302 1.00 50.72 337 THR A O 1
ATOM 2620 N N . GLY A 1 338 ? -84.456 -1.675 64.035 1.00 50.62 338 GLY A N 1
ATOM 2621 C CA . GLY A 1 338 ? -85.219 -0.896 64.999 1.00 50.62 338 GLY A CA 1
ATOM 2622 C C . GLY A 1 338 ? -85.958 -1.912 65.881 1.00 50.62 338 GLY A C 1
ATOM 2623 O O . GLY A 1 338 ? -86.717 -2.702 65.328 1.00 50.62 338 GLY A O 1
ATOM 2624 N N . LEU A 1 339 ? -85.669 -1.927 67.189 1.00 39.06 339 LEU A N 1
ATOM 2625 C CA . LEU A 1 339 ? -86.522 -2.258 68.350 1.00 39.06 339 LEU A CA 1
ATOM 2626 C C . LEU A 1 339 ? -85.650 -2.411 69.600 1.00 39.06 339 LEU A C 1
ATOM 2628 O O . LEU A 1 339 ? -84.646 -3.154 69.523 1.00 39.06 339 LEU A O 1
#

Foldseek 3Di:
DVLCVVLVLLVVLLVLLLVLLQDPDPVSVDVVVLCVSLVVLLVCLLVDPLQQVLLNLLVLLVLLLVLLVVVCVVPVDPVSVVLNVLSVQLNVLCVVVVVRAGCDDCRVVSNVSSVVSSVCCQLPRSLVVSVVRPNVSSVSSNVSVVSSVVSSVVNVVVVVVVVVVQQQQWAADDPLTDRGGDPPPLVRVQLNVLLVCLQVPDDLAFAEAEPQADLSSCVRSNHHPQAPHRHQAPVCCVVQNLVNRLVRCVVRPTQKYKYWADDNVVVVDAFACDPPGPVVNVVVCVVFWDWDDKAWDDHRDPSTTIMTMIGGDPPDDPPDPPPPPPDDDDDDDDDDDDD

Secondary structure (DSSP, 8-state):
-HHHHHHHHHHHHHHHHHHHHH---TGGGSHHHHHHHHHHHHHHHHHS-GGGGGGGHHHHHHHHHHHHHHHHHHH--GGGHHHHHHHHHHHHHHHTTTT---SSTTHHHHHHHHHHHHHHIIIIIHHHHHHTT-HHHHHHHHHHHHHHHHHHHHHHHHHHHHHHHTEEEEES-GGG-EEEE-TT-SHHHHHHHHHHHHHHHS-TT-BEEEESB-HHHHHHHT-B--SS-SB--HHHHHHH-HHHHHHHHHHS--SEEEEE----GGGT---TTSTTTTHHHHHHHHHHEEEEEEEESPTTSSS--EEEEEEEPPPPPPPPPP-----------------

Nearest PDB structures (foldseek):
  2wb7-assembly2_B  TM=3.545E-01  e=8.691E+00  Thermococcus sp. 26-2

Mean predicted aligned error: 8.12 Å

pLDDT: mean 89.59, std 11.79, range [39.06, 98.69]

Radius of gyration: 34.26 Å; Cα contacts (8 Å, |Δi|>4): 444; chains: 1; bounding box: 122×36×107 Å

Solvent-accessible surface area (backbone atoms only — not comparable to full-atom values): 18705 Å² total; per-residue (Å²): 109,71,28,56,50,52,47,48,49,55,51,52,51,53,51,52,46,47,50,40,37,69,47,86,52,67,67,60,65,32,70,66,49,51,47,67,56,42,50,62,52,44,56,48,34,67,71,51,70,63,75,57,52,39,42,25,30,66,58,36,13,50,49,27,25,54,53,28,51,51,48,27,73,73,69,66,46,70,82,33,51,57,59,25,53,44,15,52,51,10,52,54,40,26,50,77,50,76,67,60,41,35,67,56,85,70,25,43,67,39,38,42,48,14,47,54,29,29,50,45,27,60,64,43,61,53,24,57,65,30,39,82,65,26,60,66,42,20,52,52,51,40,50,48,53,49,53,36,51,49,38,40,48,53,52,54,48,53,51,50,49,59,55,52,71,51,36,73,31,76,32,66,57,81,96,67,50,41,71,30,42,32,89,90,46,61,62,39,57,46,52,38,53,49,44,56,45,48,67,77,74,45,64,79,85,40,28,30,44,41,36,47,68,32,54,66,55,39,62,67,59,64,30,51,52,67,38,95,71,62,53,61,48,71,67,52,33,70,75,65,33,55,69,55,53,40,52,46,37,69,75,34,64,43,51,27,42,34,38,41,44,61,89,42,63,95,70,79,43,76,44,66,41,36,91,97,37,57,29,71,50,43,55,49,45,64,74,45,34,44,81,77,47,77,39,84,36,74,38,58,72,77,87,46,66,20,35,32,36,25,36,50,52,78,81,76,75,77,80,76,77,80,78,81,87,82,81,84,88,86,90,89,86,88,89,90,86,89,135

Sequence (339 aa):
LYSIAIAAVATLYAILFIRRAAAKSAWLRSPVTLLALIAPLLAWAFCADWTRCGFALPLLDIGACVLSAWQWKKSRDSRLAFPFLWSVFGLAALAKMGLYPRVWHYGFVLAMPAFVAGIFLLFWLLPARLQGKSPASARDFRLAVLLVLLAAFARLFAVSESVYARKQLPVGGGPDKIIAFGSPDARGPAFRAALDWIENNTPANATLAVLPEGITLNFLARRVNPTPCLSWDPNMMIVFGQARMTAAFEAHPPDYVVLIERNQSEFDTPEFGHSGYGQALMQWVTTNYSPVFLIGHPPLQNGRFGIQILRRRPAQPPPAPPRDSSGQDSKSSGMQTGL